Protein AF-A0A1M4EAG5-F1 (afdb_monomer_lite)

Organism: NCBI:txid93944

pLDDT: mean 87.87, std 13.17, range [30.2, 98.25]

Sequence (220 aa):
MGRLLARVTERGVLAQVRHVSPVPPRAARGLVGRVYGQLVRDFGMAAPPVLLHSPAPEVLAAGWMMLRESLLSGGVAARVVKEVVATEVSAANACPYCVDVHRATLLGLRGHDDPRYAPVAAWARSTGGGRAATEPPPALDAELVAVAVTFHYLNRMVAVFLGDSPLPPEVPRRARGPALRVFGRLMRPAARRTIPPGESLPLLPAADLPPDLAWGRRVV

Structure (mmCIF, N/CA/C/O backbone):
data_AF-A0A1M4EAG5-F1
#
_entry.id   AF-A0A1M4EAG5-F1
#
loop_
_atom_site.group_PDB
_atom_site.id
_atom_site.type_symbol
_atom_site.label_atom_id
_atom_site.label_alt_id
_atom_site.label_comp_id
_atom_site.label_asym_id
_atom_site.label_entity_id
_atom_site.label_seq_id
_atom_site.pdbx_PDB_ins_code
_atom_site.Cartn_x
_atom_site.Cartn_y
_atom_site.Cartn_z
_atom_site.occupancy
_atom_site.B_iso_or_equiv
_atom_site.auth_seq_id
_atom_site.auth_comp_id
_atom_site.auth_asym_id
_atom_site.auth_atom_id
_atom_site.pdbx_PDB_model_num
ATOM 1 N N . MET A 1 1 ? -10.125 25.783 5.446 1.00 30.25 1 MET A N 1
ATOM 2 C CA . MET A 1 1 ? -10.643 24.968 4.316 1.00 30.25 1 MET A CA 1
ATOM 3 C C . MET A 1 1 ? -10.341 23.461 4.403 1.00 30.25 1 MET A C 1
ATOM 5 O O . MET A 1 1 ? -11.174 22.690 3.949 1.00 30.25 1 MET A O 1
ATOM 9 N N . GLY A 1 2 ? -9.243 22.996 5.025 1.00 37.31 2 GLY A N 1
ATOM 10 C CA . GLY A 1 2 ? -8.869 21.563 5.021 1.00 37.31 2 GLY A CA 1
ATOM 11 C C . GLY A 1 2 ? -9.792 20.583 5.773 1.00 37.31 2 GLY A C 1
ATOM 12 O O . GLY A 1 2 ? -9.978 19.458 5.326 1.00 37.31 2 GLY A O 1
ATOM 13 N N . ARG A 1 3 ? -10.437 20.994 6.877 1.00 38.97 3 ARG A N 1
ATOM 14 C CA . ARG A 1 3 ? -11.292 20.090 7.683 1.00 38.97 3 ARG A CA 1
ATOM 15 C C . ARG A 1 3 ? -12.660 19.790 7.059 1.00 38.97 3 ARG A C 1
ATOM 17 O O . ARG A 1 3 ? -13.264 18.784 7.407 1.00 38.97 3 ARG A O 1
ATOM 24 N N . LEU A 1 4 ? -13.171 20.656 6.181 1.00 30.20 4 LEU A N 1
ATOM 25 C CA . LEU A 1 4 ? -14.472 20.453 5.530 1.00 30.20 4 LEU A CA 1
ATOM 26 C C . LEU A 1 4 ? -14.331 19.548 4.301 1.00 30.20 4 LEU A C 1
ATOM 28 O O . LEU A 1 4 ? -15.121 18.620 4.155 1.00 30.20 4 LEU A O 1
ATOM 32 N N . LEU A 1 5 ? -13.270 19.745 3.503 1.00 36.38 5 LEU A N 1
ATOM 33 C CA . LEU A 1 5 ? -12.902 18.817 2.429 1.00 36.38 5 LEU A CA 1
ATOM 34 C C . LEU A 1 5 ? -12.651 17.411 2.987 1.00 36.38 5 LEU A C 1
ATOM 36 O O . LEU A 1 5 ? -13.213 16.462 2.459 1.00 36.38 5 LEU A O 1
ATOM 40 N N . ALA A 1 6 ? -11.918 17.298 4.104 1.00 46.88 6 ALA A N 1
ATOM 41 C CA . ALA A 1 6 ? -11.696 16.023 4.788 1.00 46.88 6 ALA A CA 1
ATOM 42 C C . ALA A 1 6 ? -13.007 15.326 5.205 1.00 46.88 6 ALA A C 1
ATOM 44 O O . ALA A 1 6 ? -13.135 14.124 5.051 1.00 46.88 6 ALA A O 1
ATOM 45 N N . ARG A 1 7 ? -14.026 16.061 5.676 1.00 43.12 7 ARG A N 1
ATOM 46 C CA . ARG A 1 7 ? -15.319 15.469 6.090 1.00 43.12 7 ARG A CA 1
ATOM 47 C C . ARG A 1 7 ? -16.150 14.936 4.923 1.00 43.12 7 ARG A C 1
ATOM 49 O O . ARG A 1 7 ? -16.856 13.942 5.084 1.00 43.12 7 ARG A O 1
ATOM 56 N N . VAL A 1 8 ? -16.127 15.634 3.788 1.00 41.38 8 VAL A N 1
ATOM 57 C CA . VAL A 1 8 ? -16.862 15.226 2.580 1.00 41.38 8 VAL A CA 1
ATOM 58 C C . VAL A 1 8 ? -16.164 14.037 1.925 1.00 41.38 8 VAL A C 1
ATOM 60 O O . VAL A 1 8 ? -16.832 13.084 1.529 1.00 41.38 8 VAL A O 1
ATOM 63 N N . THR A 1 9 ? -14.828 14.034 1.902 1.00 52.97 9 THR A N 1
ATOM 64 C CA . THR A 1 9 ? -14.059 12.883 1.423 1.00 52.97 9 THR A CA 1
ATOM 65 C C . THR A 1 9 ? -14.182 11.684 2.363 1.00 52.97 9 THR A C 1
ATOM 67 O O . THR A 1 9 ? -14.331 10.579 1.869 1.00 52.97 9 THR A O 1
ATOM 70 N N . GLU A 1 10 ? -14.233 11.866 3.688 1.00 58.41 10 GLU A N 1
ATOM 71 C CA . GLU A 1 10 ? -14.390 10.770 4.663 1.00 58.41 10 GLU A CA 1
ATOM 72 C C . GLU A 1 10 ? -15.682 9.963 4.471 1.00 58.41 10 GLU A C 1
ATOM 74 O O . GLU A 1 10 ? -15.639 8.734 4.473 1.00 58.41 10 GLU A O 1
ATOM 79 N N . ARG A 1 11 ? -16.834 10.627 4.280 1.00 57.75 11 ARG A N 1
ATOM 80 C CA . ARG A 1 11 ? -18.106 9.920 4.036 1.00 57.75 11 ARG A CA 1
ATOM 81 C C . ARG A 1 11 ? -18.094 9.170 2.704 1.00 57.75 11 ARG A C 1
ATOM 83 O O . ARG A 1 11 ? -18.544 8.033 2.666 1.00 57.75 11 ARG A O 1
ATOM 90 N N . GLY A 1 12 ? -17.551 9.775 1.646 1.00 64.38 12 GLY A N 1
ATOM 91 C CA . GLY A 1 12 ? -17.441 9.130 0.332 1.00 64.38 12 GLY A CA 1
ATOM 92 C C . GLY A 1 12 ? -16.441 7.968 0.303 1.00 64.38 12 GLY A C 1
ATOM 93 O O . GLY A 1 12 ? -16.704 6.956 -0.335 1.00 64.38 12 GLY A O 1
ATOM 94 N N . VAL A 1 13 ? -15.327 8.082 1.034 1.00 66.06 13 VAL A N 1
ATOM 95 C CA . VAL A 1 13 ? -14.283 7.047 1.178 1.00 66.06 13 VAL A CA 1
ATOM 96 C C . VAL A 1 13 ? -14.835 5.811 1.880 1.00 66.06 13 VAL A C 1
ATOM 98 O O . VAL A 1 13 ? -14.581 4.695 1.437 1.00 66.06 13 VAL A O 1
ATOM 101 N N . LEU A 1 14 ? -15.607 5.993 2.954 1.00 71.75 14 LEU A N 1
ATOM 102 C CA . LEU A 1 14 ? -16.208 4.871 3.676 1.00 71.75 14 LEU A CA 1
ATOM 103 C C . LEU A 1 14 ? -17.421 4.276 2.954 1.00 71.75 14 LEU A C 1
ATOM 105 O O . LEU A 1 14 ? -17.647 3.076 3.061 1.00 71.75 14 LEU A O 1
ATOM 109 N N . ALA A 1 15 ? -18.169 5.078 2.191 1.00 71.88 15 ALA A N 1
ATOM 110 C CA . ALA A 1 15 ? -19.340 4.610 1.444 1.00 71.88 15 ALA A CA 1
ATOM 111 C C . ALA A 1 15 ? -19.007 3.580 0.348 1.00 71.88 15 ALA A C 1
ATOM 113 O O . ALA A 1 15 ? -19.894 2.866 -0.106 1.00 71.88 15 ALA A O 1
ATOM 114 N N . GLN A 1 16 ? -17.742 3.487 -0.073 1.00 79.56 16 GLN A N 1
ATOM 115 C CA . GLN A 1 16 ? -17.287 2.485 -1.043 1.00 79.56 16 GLN A CA 1
ATOM 116 C C . GLN A 1 16 ? -17.035 1.105 -0.417 1.00 79.56 16 GLN A C 1
ATOM 118 O O . GLN A 1 16 ? -16.811 0.143 -1.153 1.00 79.56 16 GLN A O 1
ATOM 123 N N . VAL A 1 17 ? -17.040 1.003 0.917 1.00 90.12 17 VAL A N 1
ATOM 124 C CA . VAL A 1 17 ? -16.764 -0.244 1.634 1.00 90.12 17 VAL A CA 1
ATOM 125 C C . VAL A 1 17 ? -18.025 -1.104 1.705 1.00 90.12 17 VAL A C 1
ATOM 127 O O . VAL A 1 17 ? -19.090 -0.650 2.115 1.00 90.12 17 VAL A O 1
ATOM 130 N N . ARG A 1 18 ? -17.892 -2.365 1.301 1.00 91.75 18 ARG A N 1
ATOM 131 C CA . ARG A 1 18 ? -18.930 -3.400 1.300 1.00 91.75 18 ARG A CA 1
ATOM 132 C C . ARG A 1 18 ? -18.684 -4.379 2.446 1.00 91.75 18 ARG A C 1
ATOM 134 O O . ARG A 1 18 ? -17.545 -4.555 2.861 1.00 91.75 18 ARG A O 1
ATOM 141 N N . HIS A 1 19 ? -19.733 -5.057 2.912 1.00 95.06 19 HIS A N 1
ATOM 142 C CA . HIS A 1 19 ? -19.715 -6.177 3.880 1.00 95.06 19 HIS A CA 1
ATOM 143 C C . HIS A 1 19 ? -19.228 -5.880 5.309 1.00 95.06 19 HIS A C 1
ATOM 145 O O . HIS A 1 19 ? -19.647 -6.564 6.237 1.00 95.06 19 HIS A O 1
ATOM 151 N N . VAL A 1 20 ? -18.392 -4.865 5.510 1.00 95.19 20 VAL A N 1
ATOM 152 C CA . VAL A 1 20 ? -17.930 -4.406 6.825 1.00 95.19 20 VAL A CA 1
ATOM 153 C C . VAL A 1 20 ? -18.268 -2.933 7.016 1.00 95.19 20 VAL A C 1
ATOM 155 O O . VAL A 1 20 ? -18.451 -2.196 6.052 1.00 95.19 20 VAL A O 1
ATOM 158 N N . SER A 1 21 ? -18.359 -2.502 8.274 1.00 94.31 21 SER A N 1
ATOM 159 C CA . SER A 1 21 ? -18.643 -1.110 8.643 1.00 94.31 21 SER A CA 1
ATOM 160 C C . SER A 1 21 ? -17.418 -0.488 9.310 1.00 94.31 21 SER A C 1
ATOM 162 O O . SER A 1 21 ? -17.233 -0.674 10.512 1.00 94.31 21 SER A O 1
ATOM 164 N N . PRO A 1 22 ? -16.562 0.232 8.565 1.00 95.06 22 PRO A N 1
ATOM 165 C CA . PRO A 1 22 ? -15.369 0.844 9.131 1.00 95.06 22 PRO A CA 1
ATOM 166 C C . PRO A 1 22 ? -15.696 1.826 10.252 1.00 95.06 22 PRO A C 1
ATOM 168 O O . PRO A 1 22 ? -16.662 2.587 10.169 1.00 95.06 22 PRO A O 1
ATOM 171 N N . VAL A 1 23 ? -14.830 1.879 11.262 1.00 94.62 23 VAL A N 1
ATOM 172 C CA . VAL A 1 23 ? -14.912 2.860 12.342 1.00 94.62 23 VAL A CA 1
ATOM 173 C C . VAL A 1 23 ? -14.778 4.265 11.742 1.00 94.62 23 VAL A C 1
ATOM 175 O O . VAL A 1 23 ? -13.745 4.577 11.130 1.00 94.62 23 VAL A O 1
ATOM 178 N N . PRO A 1 24 ? -15.778 5.148 11.927 1.00 90.81 24 PRO A N 1
ATOM 179 C CA . PRO A 1 24 ? -15.702 6.517 11.438 1.00 90.81 24 PRO A CA 1
ATOM 180 C C . PRO A 1 24 ? -14.536 7.273 12.092 1.00 90.81 24 PRO A C 1
ATOM 182 O O . PRO A 1 24 ? -14.349 7.152 13.304 1.00 90.81 24 PRO A O 1
ATOM 185 N N . PRO A 1 25 ? -13.802 8.142 11.371 1.00 88.38 25 PRO A N 1
ATOM 186 C CA . PRO A 1 25 ? -12.652 8.868 11.925 1.00 88.38 25 PRO A CA 1
ATOM 187 C C . PRO A 1 25 ? -12.944 9.642 13.216 1.00 88.38 25 PRO A C 1
ATOM 189 O O . PRO A 1 25 ? -12.110 9.706 14.112 1.00 88.38 25 PRO A O 1
ATOM 192 N N . ARG A 1 26 ? -14.162 10.176 13.372 1.00 87.44 26 ARG A N 1
ATOM 193 C CA . ARG A 1 26 ? -14.581 10.876 14.602 1.00 87.44 26 ARG A CA 1
ATOM 194 C C . ARG A 1 26 ? -14.710 9.958 15.818 1.00 87.44 26 ARG A C 1
ATOM 196 O O . ARG A 1 26 ? -14.525 10.426 16.942 1.00 87.44 26 ARG A O 1
ATOM 203 N N . ALA A 1 27 ? -15.023 8.688 15.588 1.00 92.75 27 ALA A N 1
ATOM 204 C CA . ALA A 1 27 ? -15.141 7.648 16.603 1.00 92.75 27 ALA A CA 1
ATOM 205 C C . ALA A 1 27 ? -13.834 6.860 16.789 1.00 92.75 27 ALA A C 1
ATOM 207 O O . ALA A 1 27 ? -13.711 6.113 17.753 1.00 92.75 27 ALA A O 1
ATOM 208 N N . ALA A 1 28 ? -12.840 7.046 15.912 1.00 94.38 28 ALA A N 1
ATOM 209 C CA . ALA A 1 28 ? -11.552 6.376 16.017 1.00 94.38 28 ALA A CA 1
ATOM 210 C C . ALA A 1 28 ? -10.837 6.780 17.319 1.00 94.38 28 ALA A C 1
ATOM 212 O O . ALA A 1 28 ? -10.532 7.953 17.562 1.00 94.38 28 ALA A O 1
ATOM 213 N N . ARG A 1 29 ? -10.593 5.793 18.179 1.00 95.44 29 ARG A N 1
ATOM 214 C CA . ARG A 1 29 ? -9.874 5.908 19.456 1.00 95.44 29 ARG A CA 1
ATOM 215 C C . ARG A 1 29 ? -8.886 4.747 19.570 1.00 95.44 29 ARG A C 1
ATOM 217 O O . ARG A 1 29 ? -8.889 3.849 18.728 1.00 95.44 29 ARG A O 1
ATOM 224 N N . GLY A 1 30 ? -8.019 4.783 20.582 1.00 96.94 30 GLY A N 1
ATOM 225 C CA . GLY A 1 30 ? -7.048 3.714 20.829 1.00 96.94 30 GLY A CA 1
ATOM 226 C C . GLY A 1 30 ? -6.183 3.408 19.601 1.00 96.94 30 GLY A C 1
ATOM 227 O O . GLY A 1 30 ? -5.718 4.325 18.920 1.00 96.94 30 GLY A O 1
ATOM 228 N N . LEU A 1 31 ? -5.990 2.119 19.308 1.00 97.69 31 LEU A N 1
ATOM 229 C CA . LEU A 1 31 ? -5.170 1.651 18.188 1.00 97.69 31 LEU A CA 1
ATOM 230 C C . LEU A 1 31 ? -5.673 2.164 16.828 1.00 97.69 31 LEU A C 1
ATOM 232 O O . LEU A 1 31 ? -4.874 2.669 16.042 1.00 97.69 31 LEU A O 1
ATOM 236 N N . VAL A 1 32 ? -6.990 2.151 16.590 1.00 97.75 32 VAL A N 1
ATOM 237 C CA . VAL A 1 32 ? -7.594 2.662 15.345 1.00 97.75 32 VAL A CA 1
ATOM 238 C C . VAL A 1 32 ? -7.250 4.136 15.132 1.00 97.75 32 VAL A C 1
ATOM 240 O O . VAL A 1 32 ? -6.812 4.528 14.052 1.00 97.75 32 VAL A O 1
ATOM 243 N N . GLY A 1 33 ? -7.384 4.956 16.180 1.00 96.69 33 GLY A N 1
ATOM 244 C CA . GLY A 1 33 ? -7.029 6.376 16.129 1.00 96.69 33 GLY A CA 1
ATOM 245 C C . GLY A 1 33 ? -5.544 6.610 15.829 1.00 96.69 33 GLY A C 1
ATOM 246 O O . GLY A 1 33 ? -5.213 7.490 15.032 1.00 96.69 33 GLY A O 1
ATOM 247 N N . ARG A 1 34 ? -4.647 5.800 16.413 1.00 97.38 34 ARG A N 1
ATOM 248 C CA . ARG A 1 34 ? -3.202 5.877 16.137 1.00 97.38 34 ARG A CA 1
ATOM 249 C C . ARG A 1 34 ? -2.883 5.538 14.682 1.00 97.38 34 ARG A C 1
ATOM 251 O O . ARG A 1 34 ? -2.175 6.311 14.035 1.00 97.38 34 ARG A O 1
ATOM 258 N N . VAL A 1 35 ? -3.445 4.442 14.163 1.00 97.69 35 VAL A N 1
ATOM 259 C CA . VAL A 1 35 ? -3.257 4.024 12.765 1.00 97.69 35 VAL A CA 1
ATOM 260 C C . VAL A 1 35 ? -3.789 5.087 11.808 1.00 97.69 35 VAL A C 1
ATOM 262 O O . VAL A 1 35 ? -3.065 5.512 10.915 1.00 97.69 35 VAL A O 1
ATOM 265 N N . TYR A 1 36 ? -5.011 5.587 12.016 1.00 95.88 36 TYR A N 1
ATOM 266 C CA . TYR A 1 36 ? -5.592 6.628 11.158 1.00 95.88 36 TYR A CA 1
ATOM 267 C C . TYR A 1 36 ? -4.748 7.905 11.162 1.00 95.88 36 TYR A C 1
ATOM 269 O O . TYR A 1 36 ? -4.532 8.513 10.113 1.00 95.88 36 TYR A O 1
ATOM 277 N N . GLY A 1 37 ? -4.234 8.295 12.331 1.00 94.12 37 GLY A N 1
ATOM 278 C CA . GLY A 1 37 ? -3.325 9.426 12.452 1.00 94.12 37 GLY A CA 1
ATOM 279 C C . GLY A 1 37 ? -2.046 9.236 11.635 1.00 94.12 37 GLY A C 1
ATOM 280 O O . GLY A 1 37 ? -1.648 10.161 10.930 1.00 94.12 37 GLY A O 1
ATOM 281 N N . GLN A 1 38 ? -1.406 8.064 11.710 1.00 95.31 38 GLN A N 1
ATOM 282 C CA . GLN A 1 38 ? -0.189 7.777 10.941 1.00 95.31 38 GLN A CA 1
ATOM 283 C C . GLN A 1 38 ? -0.474 7.683 9.438 1.00 95.31 38 GLN A C 1
ATOM 285 O O . GLN A 1 38 ? 0.228 8.308 8.651 1.00 95.31 38 GLN A O 1
ATOM 290 N N . LEU A 1 39 ? -1.564 7.021 9.049 1.00 92.94 39 LEU A N 1
ATOM 291 C CA . LEU A 1 39 ? -2.014 6.921 7.663 1.00 92.94 39 LEU A CA 1
ATOM 292 C C . LEU A 1 39 ? -2.194 8.296 7.013 1.00 92.94 39 LEU A C 1
ATOM 294 O O . LEU A 1 39 ? -1.637 8.550 5.952 1.00 92.94 39 LEU A O 1
ATOM 298 N N . VAL A 1 40 ? -2.929 9.214 7.646 1.00 89.62 40 VAL A N 1
ATOM 299 C CA . VAL A 1 40 ? -3.154 10.549 7.064 1.00 89.62 40 VAL A CA 1
ATOM 300 C C . VAL A 1 40 ? -1.852 11.349 6.966 1.00 89.62 40 VAL A C 1
ATOM 302 O O . VAL A 1 40 ? -1.662 12.072 5.990 1.00 89.62 40 VAL A O 1
ATOM 305 N N . ARG A 1 41 ? -0.944 11.220 7.944 1.00 90.19 41 ARG A N 1
ATOM 306 C CA . ARG A 1 41 ? 0.355 11.916 7.922 1.00 90.19 41 ARG A CA 1
ATOM 307 C C . ARG A 1 41 ? 1.286 11.401 6.825 1.00 90.19 41 ARG A C 1
ATOM 309 O O . ARG A 1 41 ? 1.924 12.217 6.159 1.00 90.19 41 ARG A O 1
ATOM 316 N N . ASP A 1 42 ? 1.350 10.085 6.655 1.00 91.56 42 ASP A N 1
ATOM 317 C CA . ASP A 1 42 ? 2.365 9.427 5.829 1.00 91.56 42 ASP A CA 1
ATOM 318 C C . ASP A 1 42 ? 1.857 9.168 4.406 1.00 91.56 42 ASP A C 1
ATOM 320 O O . ASP A 1 42 ? 2.562 9.416 3.433 1.00 91.56 42 ASP A O 1
ATOM 324 N N . PHE A 1 43 ? 0.604 8.730 4.268 1.00 82.88 43 PHE A N 1
ATOM 325 C CA . PHE A 1 43 ? -0.036 8.467 2.976 1.00 82.88 43 PHE A CA 1
ATOM 326 C C . PHE A 1 43 ? -0.711 9.716 2.384 1.00 82.88 43 PHE A C 1
ATOM 328 O O . PHE A 1 43 ? -0.960 9.782 1.184 1.00 82.88 43 PHE A O 1
ATOM 335 N N . GLY A 1 44 ? -1.002 10.730 3.209 1.00 80.50 44 GLY A N 1
ATOM 336 C CA . GLY A 1 44 ? -1.564 12.018 2.781 1.00 80.50 44 GLY A CA 1
ATOM 337 C C . GLY A 1 44 ? -3.089 12.051 2.644 1.00 80.50 44 GLY A C 1
ATOM 338 O O . GLY A 1 44 ? -3.664 13.122 2.441 1.00 80.50 44 GLY A O 1
ATOM 339 N N . MET A 1 45 ? -3.765 10.908 2.779 1.00 81.50 45 MET A N 1
ATOM 340 C CA . MET A 1 45 ? -5.225 10.811 2.757 1.00 81.50 45 MET A CA 1
ATOM 341 C C . MET A 1 45 ? -5.730 9.579 3.509 1.00 81.50 45 MET A C 1
ATOM 343 O O . MET A 1 45 ? -4.998 8.615 3.723 1.00 81.50 45 MET A O 1
ATOM 347 N N . ALA A 1 46 ? -7.015 9.594 3.864 1.00 82.06 46 ALA A N 1
ATOM 348 C CA . ALA A 1 46 ? -7.716 8.380 4.255 1.00 82.06 46 ALA A CA 1
ATOM 349 C C . ALA A 1 46 ? -7.747 7.407 3.064 1.00 82.06 46 ALA A C 1
ATOM 351 O O . ALA A 1 46 ? -8.228 7.761 1.989 1.00 82.06 46 ALA A O 1
ATOM 352 N N . ALA A 1 47 ? -7.233 6.195 3.258 1.00 86.69 47 ALA A N 1
ATOM 353 C CA . ALA A 1 47 ? -7.157 5.166 2.228 1.00 86.69 47 ALA A CA 1
ATOM 354 C C . ALA A 1 47 ? -8.180 4.052 2.518 1.00 86.69 47 ALA A C 1
ATOM 356 O O . ALA A 1 47 ? -7.954 3.274 3.451 1.00 86.69 47 ALA A O 1
ATOM 357 N N . PRO A 1 48 ? -9.275 3.927 1.738 1.00 90.62 48 PRO A N 1
ATOM 358 C CA . PRO A 1 48 ? -10.255 2.853 1.921 1.00 90.62 48 PRO A CA 1
ATOM 359 C C . PRO A 1 48 ? -9.637 1.442 2.028 1.00 90.62 48 PRO A C 1
ATOM 361 O O . PRO A 1 48 ? -10.050 0.713 2.931 1.00 90.62 48 PRO A O 1
ATOM 364 N N . PRO A 1 49 ? -8.597 1.076 1.234 1.00 93.31 49 PRO A N 1
ATOM 365 C CA . PRO A 1 49 ? -7.924 -0.223 1.354 1.00 93.31 49 PRO A CA 1
ATOM 366 C C . PRO A 1 49 ? -7.350 -0.529 2.743 1.00 93.31 49 PRO A C 1
ATOM 368 O O . PRO A 1 49 ? -7.176 -1.690 3.085 1.00 93.31 49 PRO A O 1
ATOM 371 N N . VAL A 1 50 ? -7.056 0.495 3.550 1.00 95.38 50 VAL A N 1
ATOM 372 C CA . VAL A 1 50 ? -6.575 0.342 4.931 1.00 95.38 50 VAL A CA 1
ATOM 373 C C . VAL A 1 50 ? -7.741 0.461 5.911 1.00 95.38 50 VAL A C 1
ATOM 375 O O . VAL A 1 50 ? -7.919 -0.413 6.756 1.00 95.38 50 VAL A O 1
ATOM 378 N N . LEU A 1 51 ? -8.574 1.499 5.768 1.00 94.69 51 LEU A N 1
ATOM 379 C CA . LEU A 1 51 ? -9.683 1.808 6.683 1.00 94.69 51 LEU A CA 1
ATOM 380 C C . LEU A 1 51 ? -10.694 0.664 6.826 1.00 94.69 51 LEU A C 1
ATOM 382 O O . LEU A 1 51 ? -11.266 0.506 7.907 1.00 94.69 51 LEU A O 1
ATOM 386 N N . LEU A 1 52 ? -10.886 -0.146 5.777 1.00 95.88 52 LEU A N 1
ATOM 387 C CA . LEU A 1 52 ? -11.801 -1.294 5.790 1.00 95.88 52 LEU A CA 1
ATOM 388 C C . LEU A 1 52 ? -11.529 -2.284 6.936 1.00 95.88 52 LEU A C 1
ATOM 390 O O . LEU A 1 52 ? -12.447 -2.957 7.390 1.00 95.88 52 LEU A O 1
ATOM 394 N N . HIS A 1 53 ? -10.295 -2.332 7.448 1.00 97.69 53 HIS A N 1
ATOM 395 C CA . HIS A 1 53 ? -9.887 -3.246 8.518 1.00 97.69 53 HIS A CA 1
ATOM 396 C C . HIS A 1 53 ? -10.249 -2.754 9.922 1.00 97.69 53 HIS A C 1
ATOM 398 O O . HIS A 1 53 ? -10.111 -3.498 10.884 1.00 97.69 53 HIS A O 1
ATOM 404 N N . SER A 1 54 ? -10.685 -1.502 10.077 1.00 97.44 54 SER A N 1
ATOM 405 C CA . SER A 1 54 ? -10.889 -0.880 11.393 1.00 97.44 54 SER A CA 1
ATOM 406 C C . SER A 1 54 ? -11.858 -1.571 12.366 1.00 97.44 54 SER A C 1
ATOM 408 O O . SER A 1 54 ? -11.682 -1.342 13.564 1.00 97.44 54 SER A O 1
ATOM 410 N N . PRO A 1 55 ? -12.817 -2.424 11.946 1.00 97.00 55 PRO A N 1
ATOM 411 C CA . PRO A 1 55 ? -13.567 -3.268 12.880 1.00 97.00 55 PRO A CA 1
ATOM 412 C C . PRO A 1 55 ? -12.706 -4.306 13.622 1.00 97.00 55 PRO A C 1
ATOM 414 O O . PRO A 1 55 ? -13.127 -4.794 14.663 1.00 97.00 55 PRO A O 1
ATOM 417 N N . ALA A 1 56 ? -11.512 -4.621 13.109 1.00 97.75 56 ALA A N 1
ATOM 418 C CA . ALA A 1 56 ? -10.515 -5.499 13.717 1.00 97.75 56 ALA A CA 1
ATOM 419 C C . ALA A 1 56 ? -9.192 -4.719 13.907 1.00 97.75 56 ALA A C 1
ATOM 421 O O . ALA A 1 56 ? -8.341 -4.715 13.010 1.00 97.75 56 ALA A O 1
ATOM 422 N N . PRO A 1 57 ? -9.015 -4.000 15.033 1.00 97.44 57 PRO A N 1
ATOM 423 C CA . PRO A 1 57 ? -7.917 -3.047 15.224 1.00 97.44 57 PRO A CA 1
ATOM 424 C C . PRO A 1 57 ? -6.508 -3.618 15.011 1.00 97.44 57 PRO A C 1
ATOM 426 O O . PRO A 1 57 ? -5.637 -2.922 14.489 1.00 97.44 57 PRO A O 1
ATOM 429 N N . GLU A 1 58 ? -6.280 -4.874 15.378 1.00 96.88 58 GLU A N 1
ATOM 430 C CA . GLU A 1 58 ? -5.008 -5.581 15.225 1.00 96.88 58 GLU A CA 1
ATOM 431 C C . GLU A 1 58 ? -4.707 -5.855 13.746 1.00 96.88 58 GLU A C 1
ATOM 433 O O . GLU A 1 58 ? -3.588 -5.638 13.283 1.00 96.88 58 GLU A O 1
ATOM 438 N N . VAL A 1 59 ? -5.727 -6.241 12.972 1.00 97.56 59 VAL A N 1
ATOM 439 C CA . VAL A 1 59 ? -5.617 -6.442 11.518 1.00 97.56 59 VAL A CA 1
ATOM 440 C C . VAL A 1 59 ? -5.411 -5.105 10.808 1.00 97.56 59 VAL A C 1
ATOM 442 O O . VAL A 1 59 ? -4.607 -5.014 9.882 1.00 97.56 59 VAL A O 1
ATOM 445 N N . LEU A 1 60 ? -6.079 -4.040 11.266 1.00 98.25 60 LEU A N 1
ATOM 446 C CA . LEU A 1 60 ? -5.837 -2.679 10.786 1.00 98.25 60 LEU A CA 1
ATOM 447 C C . LEU A 1 60 ? -4.380 -2.262 11.009 1.00 98.25 60 LEU A C 1
ATOM 449 O O . LEU A 1 60 ? -3.752 -1.732 10.092 1.00 98.25 60 LEU A O 1
ATOM 453 N N . ALA A 1 61 ? -3.849 -2.493 12.210 1.00 98.06 61 ALA A N 1
ATOM 454 C CA . ALA A 1 61 ? -2.464 -2.184 12.533 1.00 98.06 61 ALA A CA 1
ATOM 455 C C . ALA A 1 61 ? -1.496 -2.981 11.653 1.00 98.06 61 ALA A C 1
ATOM 457 O O . ALA A 1 61 ? -0.632 -2.375 11.028 1.00 98.06 61 ALA A O 1
ATOM 458 N N . ALA A 1 62 ? -1.688 -4.296 11.524 1.00 97.12 62 ALA A N 1
ATOM 459 C CA . ALA A 1 62 ? -0.852 -5.154 10.687 1.00 97.12 62 ALA A CA 1
ATOM 460 C C . ALA A 1 62 ? -0.905 -4.755 9.201 1.00 97.12 62 ALA A C 1
ATOM 462 O O . ALA A 1 62 ? 0.135 -4.579 8.568 1.00 97.12 62 ALA A O 1
ATOM 463 N N . GLY A 1 63 ? -2.104 -4.540 8.652 1.00 97.56 63 GLY A N 1
ATOM 464 C CA . GLY A 1 63 ? -2.302 -4.118 7.265 1.00 97.56 63 GLY A CA 1
ATOM 465 C C . GLY A 1 63 ? -1.651 -2.770 6.961 1.00 97.56 63 GLY A C 1
ATOM 466 O O . GLY A 1 63 ? -1.006 -2.604 5.923 1.00 97.56 63 GLY A O 1
ATOM 467 N N . TRP A 1 64 ? -1.768 -1.815 7.887 1.00 97.81 64 TRP A N 1
ATOM 468 C CA . TRP A 1 64 ? -1.084 -0.532 7.771 1.00 97.81 64 TRP A CA 1
ATOM 469 C C . TRP A 1 64 ? 0.436 -0.667 7.888 1.00 97.81 64 TRP A C 1
ATOM 471 O O . TRP A 1 64 ? 1.147 -0.069 7.087 1.00 97.81 64 TRP A O 1
ATOM 481 N N . MET A 1 65 ? 0.936 -1.466 8.831 1.00 97.25 65 MET A N 1
ATOM 482 C CA . MET A 1 65 ? 2.368 -1.695 9.034 1.00 97.25 65 MET A CA 1
ATOM 483 C C . MET A 1 65 ? 3.012 -2.305 7.781 1.00 97.25 65 MET A C 1
ATOM 485 O O . MET A 1 65 ? 4.025 -1.797 7.306 1.00 97.25 65 MET A O 1
ATOM 489 N N . MET A 1 66 ? 2.373 -3.318 7.179 1.00 97.12 66 MET A N 1
ATOM 490 C CA . MET A 1 66 ? 2.814 -3.911 5.910 1.00 97.12 66 MET A CA 1
ATOM 491 C C . MET A 1 66 ? 2.895 -2.865 4.795 1.00 97.12 66 MET A C 1
ATOM 493 O O . MET A 1 66 ? 3.930 -2.744 4.142 1.00 97.12 66 MET A O 1
ATOM 497 N N . LEU A 1 67 ? 1.839 -2.068 4.593 1.00 97.38 67 LEU A N 1
ATOM 498 C CA . LEU A 1 67 ? 1.822 -1.025 3.563 1.00 97.38 67 LEU A CA 1
ATOM 499 C C . LEU A 1 67 ? 2.877 0.054 3.814 1.00 97.38 67 LEU A C 1
ATOM 501 O O . LEU A 1 67 ? 3.616 0.419 2.899 1.00 97.38 67 LEU A O 1
ATOM 505 N N . ARG A 1 68 ? 2.937 0.579 5.040 1.00 96.50 68 ARG A N 1
ATOM 506 C CA . ARG A 1 68 ? 3.839 1.669 5.401 1.00 96.50 68 ARG A CA 1
ATOM 507 C C . ARG A 1 68 ? 5.286 1.244 5.219 1.00 96.50 68 ARG A C 1
ATOM 509 O O . ARG A 1 68 ? 6.014 1.933 4.516 1.00 96.50 68 ARG A O 1
ATOM 516 N N . GLU A 1 69 ? 5.690 0.124 5.810 1.00 96.31 69 GLU A N 1
ATOM 517 C CA . GLU A 1 69 ? 7.100 -0.268 5.818 1.00 96.31 69 GLU A CA 1
ATOM 518 C C . GLU A 1 69 ? 7.578 -0.818 4.471 1.00 96.31 69 GLU A C 1
ATOM 520 O O . GLU A 1 69 ? 8.711 -0.547 4.084 1.00 96.31 69 GLU A O 1
ATOM 525 N N . SER A 1 70 ? 6.730 -1.527 3.714 1.00 96.81 70 SER A N 1
ATOM 526 C CA . SER A 1 70 ? 7.145 -2.048 2.403 1.00 96.81 70 SER A CA 1
ATOM 527 C C . SER A 1 70 ? 7.188 -0.962 1.325 1.00 96.81 70 SER A C 1
ATOM 529 O O . SER A 1 70 ? 8.181 -0.843 0.605 1.00 96.81 70 SER A O 1
ATOM 531 N N . LEU A 1 71 ? 6.130 -0.148 1.216 1.00 96.31 71 LEU A N 1
ATOM 532 C CA . LEU A 1 71 ? 5.947 0.795 0.113 1.00 96.31 71 LEU A CA 1
ATOM 533 C C . LEU A 1 71 ? 6.375 2.220 0.466 1.00 96.31 71 LEU A C 1
ATOM 535 O O . LEU A 1 71 ? 6.932 2.912 -0.387 1.00 96.31 71 LEU A O 1
ATOM 539 N N . LEU A 1 72 ? 6.059 2.693 1.677 1.00 95.25 72 LEU A N 1
ATOM 540 C CA . LEU A 1 72 ? 6.162 4.117 2.005 1.00 95.25 72 LEU A CA 1
ATOM 541 C C . LEU A 1 72 ? 7.500 4.507 2.622 1.00 95.25 72 LEU A C 1
ATOM 543 O O . LEU A 1 72 ? 8.047 5.550 2.260 1.00 95.25 72 LEU A O 1
ATOM 547 N N . SER A 1 73 ? 7.999 3.687 3.542 1.00 94.94 73 SER A N 1
ATOM 548 C CA . SER A 1 73 ? 9.259 3.912 4.234 1.00 94.94 73 SER A CA 1
ATOM 549 C C . SER A 1 73 ? 10.433 3.940 3.251 1.00 94.94 73 SER A C 1
ATOM 551 O O . SER A 1 73 ? 10.479 3.207 2.254 1.00 94.94 73 SER A O 1
ATOM 553 N N . GLY A 1 74 ? 11.390 4.819 3.544 1.00 91.12 74 GLY A N 1
ATOM 554 C CA . GLY A 1 74 ? 12.678 4.861 2.866 1.00 91.12 74 GLY A CA 1
ATOM 555 C C . GLY A 1 74 ? 13.455 3.564 3.083 1.00 91.12 74 GLY A C 1
ATOM 556 O O . GLY A 1 74 ? 13.271 2.883 4.090 1.00 91.12 74 GLY A O 1
ATOM 557 N N . GLY A 1 75 ? 14.317 3.236 2.128 1.00 89.62 75 GLY A N 1
ATOM 558 C CA . GLY A 1 75 ? 15.079 1.995 2.102 1.00 89.62 75 GLY A CA 1
ATOM 559 C C . GLY A 1 75 ? 16.041 1.974 0.919 1.00 89.62 75 GLY A C 1
ATOM 560 O O . GLY A 1 75 ? 16.301 3.022 0.319 1.00 89.62 75 GLY A O 1
ATOM 561 N N . VAL A 1 76 ? 16.552 0.792 0.585 1.00 90.81 76 VAL A N 1
ATOM 562 C CA . VAL A 1 76 ? 17.444 0.582 -0.565 1.00 90.81 76 VAL A CA 1
ATOM 563 C C . VAL A 1 76 ? 16.691 0.832 -1.871 1.00 90.81 76 VAL A C 1
ATOM 565 O O . VAL A 1 76 ? 17.178 1.539 -2.756 1.00 90.81 76 VAL A O 1
ATOM 568 N N . ALA A 1 77 ? 15.464 0.316 -1.972 1.00 92.94 77 ALA A N 1
ATOM 569 C CA . ALA A 1 77 ? 14.660 0.460 -3.172 1.00 92.94 77 ALA A CA 1
ATOM 570 C C . ALA A 1 77 ? 13.970 1.832 -3.208 1.00 92.94 77 ALA A C 1
ATOM 572 O O . ALA A 1 77 ? 13.233 2.230 -2.300 1.00 92.94 77 ALA A O 1
ATOM 573 N N . ALA A 1 78 ? 14.153 2.562 -4.309 1.00 93.44 78 ALA A N 1
ATOM 574 C CA . ALA A 1 78 ? 13.487 3.843 -4.506 1.00 93.44 78 ALA A CA 1
ATOM 575 C C . ALA A 1 78 ? 11.957 3.682 -4.577 1.00 93.44 78 ALA A C 1
ATOM 577 O O . ALA A 1 78 ? 11.430 2.714 -5.127 1.00 93.44 78 ALA A O 1
ATOM 578 N N . ARG A 1 79 ? 11.215 4.696 -4.112 1.00 94.50 79 ARG A N 1
ATOM 579 C CA . ARG A 1 79 ? 9.742 4.677 -4.121 1.00 94.50 79 ARG A CA 1
ATOM 580 C C . ARG A 1 79 ? 9.143 4.367 -5.499 1.00 94.50 79 ARG A C 1
ATOM 582 O O . ARG A 1 79 ? 8.140 3.672 -5.586 1.00 94.50 79 ARG A O 1
ATOM 589 N N . VAL A 1 80 ? 9.764 4.854 -6.572 1.00 95.31 80 VAL A N 1
ATOM 590 C CA . VAL A 1 80 ? 9.286 4.628 -7.943 1.00 95.31 80 VAL A CA 1
ATOM 591 C C . VAL A 1 80 ? 9.280 3.146 -8.331 1.00 95.31 80 VAL A C 1
ATOM 593 O O . VAL A 1 80 ? 8.274 2.682 -8.854 1.00 95.31 80 VAL A O 1
ATOM 596 N N . VAL A 1 81 ? 10.322 2.373 -8.004 1.00 96.00 81 VAL A N 1
ATOM 597 C CA . VAL A 1 81 ? 10.363 0.937 -8.334 1.00 96.00 81 VAL A CA 1
ATOM 598 C C . VAL A 1 81 ? 9.416 0.126 -7.444 1.00 96.00 81 VAL A C 1
ATOM 600 O O . VAL A 1 81 ? 8.777 -0.810 -7.919 1.00 96.00 81 VAL A O 1
ATOM 603 N N . LYS A 1 82 ? 9.218 0.543 -6.185 1.00 97.19 82 LYS A N 1
ATOM 604 C CA . LYS A 1 82 ? 8.196 -0.043 -5.303 1.00 97.19 82 LYS A CA 1
ATOM 605 C C . LYS A 1 82 ? 6.786 0.135 -5.887 1.00 97.19 82 LYS A C 1
ATOM 607 O O . LYS A 1 82 ? 6.002 -0.807 -5.928 1.00 97.19 82 LYS A O 1
ATOM 612 N N . GLU A 1 83 ? 6.472 1.320 -6.408 1.00 97.31 83 GLU A N 1
ATOM 613 C CA . GLU A 1 83 ? 5.186 1.594 -7.069 1.00 97.31 83 GLU A CA 1
ATOM 614 C C . GLU A 1 83 ? 5.014 0.830 -8.399 1.00 97.31 83 GLU A C 1
ATOM 616 O O . GLU A 1 83 ? 3.892 0.447 -8.743 1.00 97.31 83 GLU A O 1
ATOM 621 N N . VAL A 1 84 ? 6.106 0.552 -9.129 1.00 97.38 84 VAL A N 1
ATOM 622 C CA . VAL A 1 84 ? 6.081 -0.343 -10.304 1.00 97.38 84 VAL A CA 1
ATOM 623 C C . VAL A 1 84 ? 5.649 -1.744 -9.878 1.00 97.38 84 VAL A C 1
ATOM 625 O O . VAL A 1 84 ? 4.679 -2.265 -10.424 1.00 97.38 84 VAL A O 1
ATOM 628 N N . VAL A 1 85 ? 6.287 -2.325 -8.857 1.00 97.56 85 VAL A N 1
ATOM 629 C CA . VAL A 1 85 ? 5.910 -3.653 -8.340 1.00 97.56 85 VAL A CA 1
ATOM 630 C C . VAL A 1 85 ? 4.452 -3.674 -7.877 1.00 97.56 85 VAL A C 1
ATOM 632 O O . VAL A 1 85 ? 3.698 -4.557 -8.281 1.00 97.56 85 VAL A O 1
ATOM 635 N N . ALA A 1 86 ? 4.023 -2.678 -7.095 1.00 98.06 86 ALA A N 1
ATOM 636 C CA . ALA A 1 86 ? 2.639 -2.567 -6.631 1.00 98.06 86 ALA A CA 1
ATOM 637 C C . ALA A 1 86 ? 1.630 -2.539 -7.793 1.00 98.06 86 ALA A C 1
ATOM 639 O O . ALA A 1 86 ? 0.597 -3.213 -7.745 1.00 98.06 86 ALA A O 1
ATOM 640 N N . THR A 1 87 ? 1.941 -1.791 -8.857 1.00 97.94 87 THR A N 1
ATOM 641 C CA . THR A 1 87 ? 1.109 -1.696 -10.065 1.00 97.94 87 THR A CA 1
ATOM 642 C C . THR A 1 87 ? 1.012 -3.034 -10.791 1.00 97.94 87 THR A C 1
ATOM 644 O O . THR A 1 87 ? -0.084 -3.456 -11.164 1.00 97.94 87 THR A O 1
ATOM 647 N N . GLU A 1 88 ? 2.142 -3.708 -10.989 1.00 97.56 88 GLU A N 1
ATOM 648 C CA . GLU A 1 88 ? 2.225 -4.933 -11.784 1.00 97.56 88 GLU A CA 1
ATOM 649 C C . GLU A 1 88 ? 1.599 -6.133 -11.063 1.00 97.56 88 GLU A C 1
ATOM 651 O O . GLU A 1 88 ? 0.820 -6.865 -11.675 1.00 97.56 88 GLU A O 1
ATOM 656 N N . VAL A 1 89 ? 1.814 -6.263 -9.748 1.00 97.56 89 VAL A N 1
ATOM 657 C CA . VAL A 1 89 ? 1.117 -7.257 -8.910 1.00 97.56 89 VAL A CA 1
ATOM 658 C C . VAL A 1 89 ? -0.391 -7.009 -8.916 1.00 97.56 89 VAL A C 1
ATOM 660 O O . VAL A 1 89 ? -1.179 -7.943 -9.069 1.00 97.56 89 VAL A O 1
ATOM 663 N N . SER A 1 90 ? -0.814 -5.745 -8.819 1.00 98.06 90 SER A N 1
ATOM 664 C CA . SER A 1 90 ? -2.236 -5.381 -8.871 1.00 98.06 90 SER A CA 1
ATOM 665 C C . SER A 1 90 ? -2.876 -5.704 -10.217 1.00 98.06 90 SER A C 1
ATOM 667 O O . SER A 1 90 ? -4.017 -6.167 -10.256 1.00 98.06 90 SER A O 1
ATOM 669 N N . ALA A 1 91 ? -2.145 -5.510 -11.316 1.00 97.00 91 ALA A N 1
ATOM 670 C CA . ALA A 1 91 ? -2.596 -5.905 -12.643 1.00 97.00 91 ALA A CA 1
ATOM 671 C C . ALA A 1 91 ? -2.705 -7.432 -12.769 1.00 97.00 91 ALA A C 1
ATOM 673 O O . ALA A 1 91 ? -3.698 -7.926 -13.298 1.00 97.00 91 ALA A O 1
ATOM 674 N N . ALA A 1 92 ? -1.727 -8.176 -12.247 1.00 96.25 92 ALA A N 1
ATOM 675 C CA . ALA A 1 92 ? -1.726 -9.637 -12.262 1.00 96.25 92 ALA A CA 1
ATOM 676 C C . ALA A 1 92 ? -2.856 -10.247 -11.415 1.00 96.25 92 ALA A C 1
ATOM 678 O O . ALA A 1 92 ? -3.409 -11.285 -11.768 1.00 96.25 92 ALA A O 1
ATOM 679 N N . ASN A 1 93 ? -3.246 -9.573 -10.330 1.00 95.94 93 ASN A N 1
ATOM 680 C CA . ASN A 1 93 ? -4.382 -9.958 -9.489 1.00 95.94 93 ASN A CA 1
ATOM 681 C C . ASN A 1 93 ? -5.734 -9.417 -9.997 1.00 95.94 93 ASN A C 1
ATOM 683 O O . ASN A 1 93 ? -6.727 -9.544 -9.286 1.00 95.94 93 ASN A O 1
ATOM 687 N N . ALA A 1 94 ? -5.782 -8.790 -11.181 1.00 95.62 94 ALA A N 1
ATOM 688 C CA . ALA A 1 94 ? -6.987 -8.173 -11.741 1.00 95.62 94 ALA A CA 1
ATOM 689 C C . ALA A 1 94 ? -7.688 -7.194 -10.771 1.00 95.62 94 ALA A C 1
ATOM 691 O O . ALA A 1 94 ? -8.912 -7.174 -10.673 1.00 95.62 94 ALA A O 1
ATOM 692 N N . CYS A 1 95 ? -6.913 -6.369 -10.054 1.00 96.94 95 CYS A N 1
ATOM 693 C CA . CYS A 1 95 ? -7.426 -5.381 -9.104 1.00 96.94 95 CYS A CA 1
ATOM 694 C C . CYS A 1 95 ? -7.416 -3.959 -9.710 1.00 96.94 95 CYS A C 1
ATOM 696 O O . CYS A 1 95 ? -6.424 -3.233 -9.554 1.00 96.94 95 CYS A O 1
ATOM 698 N N . PRO A 1 96 ? -8.492 -3.523 -10.401 1.00 95.19 96 PRO A N 1
ATOM 699 C CA . PRO A 1 96 ? -8.523 -2.241 -11.113 1.00 95.19 96 PRO A CA 1
ATOM 700 C C . PRO A 1 96 ? -8.346 -1.034 -10.185 1.00 95.19 96 PRO A C 1
ATOM 702 O O . PRO A 1 96 ? -7.616 -0.106 -10.529 1.00 95.19 96 PRO A O 1
ATOM 705 N N . TYR A 1 97 ? -8.915 -1.080 -8.975 1.00 93.94 97 TYR A N 1
ATOM 706 C CA . TYR A 1 97 ? -8.777 -0.010 -7.986 1.00 93.94 97 TYR A CA 1
ATOM 707 C C . TYR A 1 97 ? -7.301 0.268 -7.677 1.00 93.94 97 TYR A C 1
ATOM 709 O O . TYR A 1 97 ? -6.848 1.413 -7.715 1.00 93.94 97 TYR A O 1
ATOM 717 N N . CYS A 1 98 ? -6.535 -0.784 -7.368 1.00 96.56 98 CYS A N 1
ATOM 718 C CA . CYS A 1 98 ? -5.122 -0.645 -7.029 1.00 96.56 98 CYS A CA 1
ATOM 719 C C . CYS A 1 98 ? -4.301 -0.220 -8.251 1.00 96.56 98 CYS A C 1
ATOM 721 O O . CYS A 1 98 ? -3.459 0.667 -8.127 1.00 96.56 98 CYS A O 1
ATOM 723 N N . VAL A 1 99 ? -4.580 -0.771 -9.437 1.00 96.75 99 VAL A N 1
ATOM 724 C CA . VAL A 1 99 ? -3.916 -0.344 -10.681 1.00 96.75 99 VAL A CA 1
ATOM 725 C C . VAL A 1 99 ? -4.085 1.159 -10.910 1.00 96.75 99 VAL A C 1
ATOM 727 O O . VAL A 1 99 ? -3.099 1.842 -11.190 1.00 96.75 99 VAL A O 1
ATOM 730 N N . ASP A 1 100 ? -5.296 1.691 -10.747 1.00 93.62 100 ASP A N 1
ATOM 731 C CA . ASP A 1 100 ? -5.572 3.117 -10.930 1.00 93.62 100 ASP A CA 1
ATOM 732 C C . ASP A 1 100 ? -4.806 3.991 -9.924 1.00 93.62 100 ASP A C 1
ATOM 734 O O . ASP A 1 100 ? -4.183 4.983 -10.315 1.00 93.62 100 ASP A O 1
ATOM 738 N N . VAL A 1 101 ? -4.799 3.616 -8.639 1.00 92.31 101 VAL A N 1
ATOM 739 C CA . VAL A 1 101 ? -4.080 4.358 -7.585 1.00 92.31 101 VAL A CA 1
ATOM 740 C C . VAL A 1 101 ? -2.569 4.357 -7.821 1.00 92.31 101 VAL A C 1
ATOM 742 O O . VAL A 1 101 ? -1.934 5.417 -7.765 1.00 92.31 101 VAL A O 1
ATOM 745 N N . HIS A 1 102 ? -1.982 3.192 -8.098 1.00 95.31 102 HIS A N 1
ATOM 746 C CA . HIS A 1 102 ? -0.531 3.057 -8.221 1.00 95.31 102 HIS A CA 1
ATOM 747 C C . HIS A 1 102 ? -0.011 3.649 -9.533 1.00 95.31 102 HIS A C 1
ATOM 749 O O . HIS A 1 102 ? 0.983 4.374 -9.518 1.00 95.31 102 HIS A O 1
ATOM 755 N N . ARG A 1 103 ? -0.744 3.516 -10.648 1.00 93.81 103 ARG A N 1
ATOM 756 C CA . ARG A 1 103 ? -0.407 4.234 -11.891 1.00 93.81 103 ARG A CA 1
ATOM 757 C C . ARG A 1 103 ? -0.498 5.743 -11.729 1.00 93.81 103 ARG A C 1
ATOM 759 O O . ARG A 1 103 ? 0.397 6.459 -12.173 1.00 93.81 103 ARG A O 1
ATOM 766 N N . ALA A 1 104 ? -1.551 6.248 -11.085 1.00 90.69 104 ALA A N 1
ATOM 767 C CA . ALA A 1 104 ? -1.670 7.681 -10.838 1.00 90.69 104 ALA A CA 1
ATOM 768 C C . ALA A 1 104 ? -0.518 8.206 -9.962 1.00 90.69 104 ALA A C 1
ATOM 770 O O . ALA A 1 104 ? -0.006 9.298 -10.215 1.00 90.69 104 ALA A O 1
ATOM 771 N N . THR A 1 105 ? -0.079 7.415 -8.978 1.00 90.88 105 THR A N 1
ATOM 772 C CA . THR A 1 105 ? 1.080 7.730 -8.132 1.00 90.88 105 THR A CA 1
ATOM 773 C C . THR A 1 105 ? 2.391 7.707 -8.923 1.00 90.88 105 THR A C 1
ATOM 775 O O . THR A 1 105 ? 3.157 8.670 -8.839 1.00 90.88 105 THR A O 1
ATOM 778 N N . LEU A 1 106 ? 2.623 6.681 -9.754 1.00 91.62 106 LEU A N 1
ATOM 779 C CA . LEU A 1 106 ? 3.800 6.558 -10.627 1.00 91.62 106 LEU A CA 1
ATOM 780 C C . LEU A 1 106 ? 3.994 7.783 -11.521 1.00 91.62 106 LEU A C 1
ATOM 782 O O . LEU A 1 106 ? 5.093 8.329 -11.576 1.00 91.62 106 LEU A O 1
ATOM 786 N N . LEU A 1 107 ? 2.921 8.285 -12.139 1.00 87.88 107 LEU A N 1
ATOM 787 C CA . LEU A 1 107 ? 2.969 9.489 -12.980 1.00 87.88 107 LEU A CA 1
ATOM 788 C C . LEU A 1 107 ? 3.443 10.745 -12.217 1.00 87.88 107 LEU A C 1
ATOM 790 O O . LEU A 1 107 ? 3.903 11.715 -12.822 1.00 87.88 107 LEU A O 1
ATOM 794 N N . GLY A 1 108 ? 3.322 10.760 -10.886 1.00 85.75 108 GLY A N 1
ATOM 795 C CA . GLY A 1 108 ? 3.822 11.829 -10.018 1.00 85.75 108 GLY A CA 1
ATOM 796 C C . GLY A 1 108 ? 5.311 11.708 -9.656 1.00 85.75 108 GLY A C 1
ATOM 797 O O . GLY A 1 108 ? 5.914 12.686 -9.177 1.00 85.75 108 GLY A O 1
ATOM 798 N N . LEU A 1 109 ? 5.916 10.543 -9.888 1.00 89.94 109 LEU A N 1
ATOM 799 C CA . LEU A 1 109 ? 7.299 10.214 -9.554 1.00 89.94 109 LEU A CA 1
ATOM 800 C C . LEU A 1 109 ? 8.230 10.419 -10.758 1.00 89.94 109 LEU A C 1
ATOM 802 O O . LEU A 1 109 ? 7.847 10.288 -11.921 1.00 89.94 109 LEU A O 1
ATOM 806 N N . ARG A 1 110 ? 9.472 10.822 -10.472 1.00 90.06 110 ARG A N 1
ATOM 807 C CA . ARG A 1 110 ? 10.506 10.997 -11.504 1.00 90.06 110 ARG A CA 1
ATOM 808 C C . ARG A 1 110 ? 11.056 9.626 -11.905 1.00 90.06 110 ARG A C 1
ATOM 810 O O . ARG A 1 110 ? 11.214 8.780 -11.032 1.00 90.06 110 ARG A O 1
ATOM 817 N N . GLY A 1 111 ? 11.366 9.453 -13.191 1.00 90.25 111 GLY A N 1
ATOM 818 C CA . GLY A 1 111 ? 11.955 8.222 -13.727 1.00 90.25 111 GLY A CA 1
ATOM 819 C C . GLY A 1 111 ? 11.000 7.029 -13.773 1.00 90.25 111 GLY A C 1
ATOM 820 O O . GLY A 1 111 ? 11.464 5.904 -13.827 1.00 90.25 111 GLY A O 1
ATOM 821 N N . HIS A 1 112 ? 9.680 7.238 -13.716 1.00 89.44 112 HIS A N 1
ATOM 822 C CA . HIS A 1 112 ? 8.699 6.140 -13.758 1.00 89.44 112 HIS A CA 1
ATOM 823 C C . HIS A 1 112 ? 8.681 5.375 -15.093 1.00 89.44 112 HIS A C 1
ATOM 825 O O . HIS A 1 112 ? 8.094 4.302 -15.174 1.00 89.44 112 HIS A O 1
ATOM 831 N N . ASP A 1 113 ? 9.301 5.941 -16.121 1.00 89.75 113 ASP A N 1
ATOM 832 C CA . ASP A 1 113 ? 9.489 5.425 -17.473 1.00 89.75 113 ASP A CA 1
ATOM 833 C C . ASP A 1 113 ? 10.887 4.820 -17.696 1.00 89.75 113 ASP A C 1
ATOM 835 O O . ASP A 1 113 ? 11.235 4.474 -18.823 1.00 89.75 113 ASP A O 1
ATOM 839 N N . ASP A 1 114 ? 11.696 4.676 -16.639 1.00 94.56 114 ASP A N 1
ATOM 840 C CA . ASP A 1 114 ? 13.038 4.108 -16.740 1.00 94.56 114 ASP A CA 1
ATOM 841 C C . ASP A 1 114 ? 12.977 2.639 -17.213 1.00 94.56 114 ASP A C 1
ATOM 843 O O . ASP A 1 114 ? 12.416 1.781 -16.516 1.00 94.56 114 ASP A O 1
ATOM 847 N N . PRO A 1 115 ? 13.574 2.301 -18.374 1.00 93.94 115 PRO A N 1
ATOM 848 C CA . PRO A 1 115 ? 13.509 0.953 -18.936 1.00 93.94 115 PRO A CA 1
ATOM 849 C C . PRO A 1 115 ? 14.187 -0.098 -18.050 1.00 93.94 115 PRO A C 1
ATOM 851 O O . PRO A 1 115 ? 13.885 -1.286 -18.170 1.00 93.94 115 PRO A O 1
ATOM 854 N N . ARG A 1 116 ? 15.056 0.309 -17.112 1.00 93.56 116 ARG A N 1
ATOM 855 C CA . ARG A 1 116 ? 15.682 -0.596 -16.137 1.00 93.56 116 ARG A CA 1
ATOM 856 C C . ARG A 1 116 ? 14.668 -1.261 -15.207 1.00 93.56 116 ARG A C 1
ATOM 858 O O . ARG A 1 116 ? 14.995 -2.274 -14.597 1.00 93.56 116 ARG A O 1
ATOM 865 N N . TYR A 1 117 ? 13.444 -0.740 -15.107 1.00 93.81 117 TYR A N 1
ATOM 866 C CA . TYR A 1 117 ? 12.380 -1.366 -14.322 1.00 93.81 117 TYR A CA 1
ATOM 867 C C . TYR A 1 117 ? 11.659 -2.507 -15.056 1.00 93.81 117 TYR A C 1
ATOM 869 O O . TYR A 1 117 ? 10.868 -3.214 -14.435 1.00 93.81 117 TYR A O 1
ATOM 877 N N . ALA A 1 118 ? 11.933 -2.746 -16.344 1.00 93.81 118 ALA A N 1
ATOM 878 C CA . ALA A 1 118 ? 11.247 -3.790 -17.108 1.00 93.81 118 ALA A CA 1
ATOM 879 C C . ALA A 1 118 ? 11.424 -5.217 -16.535 1.00 93.81 118 ALA A C 1
ATOM 881 O O . ALA A 1 118 ? 10.415 -5.916 -16.418 1.00 93.81 118 ALA A O 1
ATOM 882 N N . PRO A 1 119 ? 12.627 -5.665 -16.107 1.00 93.75 119 PRO A N 1
ATOM 883 C CA . PRO A 1 119 ? 12.789 -7.006 -15.539 1.00 93.75 119 PRO A CA 1
ATOM 884 C C . PRO A 1 119 ? 12.001 -7.207 -14.239 1.00 93.75 119 PRO A C 1
ATOM 886 O O . PRO A 1 119 ? 11.326 -8.220 -14.069 1.00 93.75 119 PRO A O 1
ATOM 889 N N . VAL A 1 120 ? 12.030 -6.220 -13.338 1.00 95.00 120 VAL A N 1
ATOM 890 C CA . VAL A 1 120 ? 11.280 -6.285 -12.074 1.00 95.00 120 VAL A CA 1
ATOM 891 C C . VAL A 1 120 ? 9.772 -6.177 -12.303 1.00 95.00 120 VAL A C 1
ATOM 893 O O . VAL A 1 120 ? 9.011 -6.868 -11.631 1.00 95.00 120 VAL A O 1
ATOM 896 N N . ALA A 1 121 ? 9.326 -5.381 -13.277 1.00 95.38 121 ALA A N 1
ATOM 897 C CA . ALA A 1 121 ? 7.921 -5.313 -13.669 1.00 95.38 121 ALA A CA 1
ATOM 898 C C . ALA A 1 121 ? 7.415 -6.666 -14.197 1.00 95.38 121 ALA A C 1
ATOM 900 O O . ALA A 1 121 ? 6.359 -7.138 -13.778 1.00 95.38 121 ALA A O 1
ATOM 901 N N . ALA A 1 122 ? 8.193 -7.320 -15.068 1.00 94.12 122 ALA A N 1
ATOM 902 C CA . ALA A 1 122 ? 7.868 -8.640 -15.602 1.00 94.12 122 ALA A CA 1
ATOM 903 C C . ALA A 1 122 ? 7.795 -9.703 -14.495 1.00 94.12 122 ALA A C 1
ATOM 905 O O . ALA A 1 122 ? 6.819 -10.454 -14.432 1.00 94.12 122 ALA A O 1
ATOM 906 N N . TRP A 1 123 ? 8.774 -9.712 -13.584 1.00 95.19 123 TRP A N 1
ATOM 907 C CA . TRP A 1 123 ? 8.751 -10.582 -12.410 1.00 95.19 123 TRP A CA 1
ATOM 908 C C . TRP A 1 123 ? 7.503 -10.335 -11.554 1.00 95.19 123 TRP A C 1
ATOM 910 O O . TRP A 1 123 ? 6.747 -11.271 -11.307 1.00 95.19 123 TRP A O 1
ATOM 920 N N . ALA A 1 124 ? 7.228 -9.085 -11.175 1.00 95.81 124 ALA A N 1
ATOM 921 C CA . ALA A 1 124 ? 6.078 -8.714 -10.351 1.00 95.81 124 ALA A CA 1
ATOM 922 C C . ALA A 1 124 ? 4.740 -9.108 -10.998 1.00 95.81 124 ALA A C 1
ATOM 924 O O . ALA A 1 124 ? 3.827 -9.581 -10.328 1.00 95.81 124 ALA A O 1
ATOM 925 N N . ARG A 1 125 ? 4.620 -8.973 -12.321 1.00 95.06 125 ARG A N 1
ATOM 926 C CA . ARG A 1 125 ? 3.442 -9.429 -13.066 1.00 95.06 125 ARG A CA 1
ATOM 927 C C . ARG A 1 125 ? 3.293 -10.954 -13.046 1.00 95.06 125 ARG A C 1
ATOM 929 O O . ARG A 1 125 ? 2.171 -11.455 -13.056 1.00 95.06 125 ARG A O 1
ATOM 936 N N . SER A 1 126 ? 4.402 -11.691 -13.023 1.00 94.06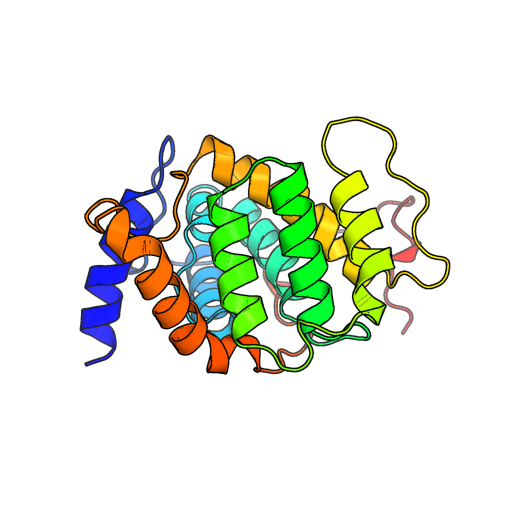 126 SER A N 1
ATOM 937 C CA . SER A 1 126 ? 4.403 -13.158 -13.007 1.00 94.06 126 SER A CA 1
ATOM 938 C C . SER A 1 126 ? 3.967 -13.766 -11.670 1.00 94.06 126 SER A C 1
ATOM 940 O O . SER A 1 126 ? 3.591 -14.934 -11.642 1.00 94.06 126 SER A O 1
ATOM 942 N N . THR A 1 127 ? 3.994 -13.002 -10.569 1.00 92.50 127 THR A N 1
ATOM 943 C CA . THR A 1 127 ? 3.649 -13.527 -9.236 1.00 92.50 127 THR A CA 1
ATOM 944 C C . THR A 1 127 ? 2.142 -13.719 -9.030 1.00 92.50 127 THR A C 1
ATOM 946 O O . THR A 1 127 ? 1.720 -14.323 -8.044 1.00 92.50 127 THR A O 1
ATOM 949 N N . GLY A 1 128 ? 1.304 -13.201 -9.935 1.00 85.31 128 GLY A N 1
ATOM 950 C CA . GLY A 1 128 ? -0.148 -13.395 -9.907 1.00 85.31 128 GLY A CA 1
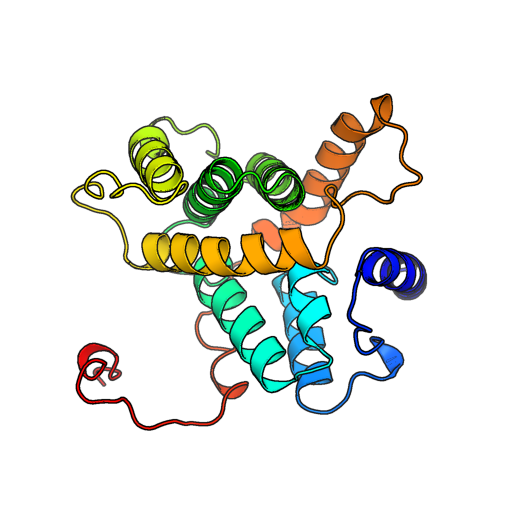ATOM 951 C C . GLY A 1 128 ? -0.620 -14.667 -10.623 1.00 85.31 128 GLY A C 1
ATOM 952 O O . GLY A 1 128 ? 0.108 -15.308 -11.374 1.00 85.31 128 GLY A O 1
ATOM 953 N N . GLY A 1 129 ? -1.890 -15.031 -10.415 1.00 73.19 129 GLY A N 1
ATOM 954 C CA . GLY A 1 129 ? -2.559 -16.073 -11.210 1.00 73.19 129 GLY A CA 1
ATOM 955 C C . GLY A 1 129 ? -2.298 -17.531 -10.804 1.00 73.19 129 GLY A C 1
ATOM 956 O O . GLY A 1 129 ? -2.648 -18.431 -11.561 1.00 73.19 129 GLY A O 1
ATOM 957 N N . GLY A 1 130 ? -1.705 -17.789 -9.632 1.00 67.75 130 GLY A N 1
ATOM 958 C CA . GLY A 1 130 ? -1.588 -19.141 -9.054 1.00 67.75 130 GLY A CA 1
ATOM 959 C C . GLY A 1 130 ? -0.601 -20.080 -9.760 1.00 67.75 130 GLY A C 1
ATOM 960 O O . GLY A 1 130 ? -0.513 -21.253 -9.406 1.00 67.75 130 GLY A O 1
ATOM 961 N N . ARG A 1 131 ? 0.146 -19.578 -10.747 1.00 69.94 131 ARG A N 1
ATOM 962 C CA . ARG A 1 131 ? 1.273 -20.281 -11.369 1.00 69.94 131 ARG A CA 1
ATOM 963 C C . ARG A 1 131 ? 2.548 -19.990 -10.581 1.00 69.94 131 ARG A C 1
ATOM 965 O O . ARG A 1 131 ? 2.626 -18.976 -9.890 1.00 69.94 131 ARG A O 1
ATOM 972 N N . ALA A 1 132 ? 3.547 -20.865 -10.700 1.00 70.81 132 ALA A N 1
ATOM 973 C CA . ALA A 1 132 ? 4.881 -20.558 -10.196 1.00 70.81 132 ALA A CA 1
ATOM 974 C C . ALA A 1 132 ? 5.368 -19.258 -10.856 1.00 70.81 132 ALA A C 1
ATOM 976 O O . ALA A 1 132 ? 5.350 -19.150 -12.086 1.00 70.81 132 ALA A O 1
ATOM 977 N N . ALA A 1 133 ? 5.741 -18.278 -10.032 1.00 74.75 133 ALA A N 1
ATOM 978 C CA . ALA A 1 133 ? 6.332 -17.037 -10.510 1.00 74.75 133 ALA A CA 1
ATOM 979 C C . ALA A 1 133 ? 7.602 -17.348 -11.311 1.00 74.75 133 ALA A C 1
ATOM 981 O O . ALA A 1 133 ? 8.271 -18.355 -11.059 1.00 74.75 133 ALA A O 1
ATOM 982 N N . THR A 1 134 ? 7.957 -16.478 -12.256 1.00 82.06 134 THR A N 1
ATOM 983 C CA . THR A 1 134 ? 9.289 -16.566 -12.859 1.00 82.06 134 THR A CA 1
ATOM 984 C C . THR A 1 134 ? 10.341 -16.300 -11.790 1.00 82.06 134 THR A C 1
ATOM 986 O O . THR A 1 134 ? 10.073 -15.618 -10.796 1.00 82.06 134 THR A O 1
ATOM 989 N N . GLU A 1 135 ? 11.550 -16.809 -12.007 1.00 82.75 135 GLU A N 1
ATOM 990 C CA . GLU A 1 135 ? 12.668 -16.551 -11.105 1.00 82.75 135 GLU A CA 1
ATOM 991 C C . GLU A 1 135 ? 12.862 -15.031 -10.911 1.00 82.75 135 GLU A C 1
ATOM 993 O O . GLU A 1 135 ? 12.767 -14.271 -11.887 1.00 82.75 135 GLU A O 1
ATOM 998 N N . PRO A 1 136 ? 13.046 -14.552 -9.665 1.00 84.75 136 PRO A N 1
ATOM 999 C CA . PRO A 1 136 ? 13.331 -13.146 -9.419 1.00 84.75 136 PRO A CA 1
ATOM 1000 C C . PRO A 1 136 ? 14.647 -12.739 -10.090 1.00 84.75 136 PRO A C 1
ATOM 1002 O O . PRO A 1 136 ? 15.563 -13.554 -10.203 1.00 84.75 136 PRO A O 1
ATOM 1005 N N . PRO A 1 137 ? 14.786 -11.474 -10.524 1.00 87.38 137 PRO A N 1
ATOM 1006 C CA . PRO A 1 137 ? 16.048 -11.011 -11.075 1.00 87.38 137 PRO A CA 1
ATOM 1007 C C . PRO A 1 137 ? 17.175 -11.140 -10.023 1.00 87.38 137 PRO A C 1
ATOM 1009 O O . PRO A 1 137 ? 16.911 -10.918 -8.839 1.00 87.38 137 PRO A O 1
ATOM 1012 N N . PRO A 1 138 ? 18.434 -11.424 -10.423 1.00 74.69 138 PRO A N 1
ATOM 1013 C CA . PRO A 1 138 ? 19.542 -11.768 -9.512 1.00 74.69 138 PRO A CA 1
ATOM 1014 C C . PRO A 1 138 ? 19.912 -10.730 -8.435 1.00 74.69 138 PRO A C 1
ATOM 1016 O O . PRO A 1 138 ? 20.717 -11.018 -7.558 1.00 74.69 138 PRO A O 1
ATOM 1019 N N . ALA A 1 139 ? 19.348 -9.522 -8.500 1.00 77.75 139 ALA A N 1
ATOM 1020 C CA . ALA A 1 139 ? 19.571 -8.424 -7.560 1.00 77.75 139 ALA A CA 1
ATOM 1021 C C . ALA A 1 139 ? 18.244 -7.826 -7.055 1.00 77.75 139 ALA A C 1
ATOM 1023 O O . ALA A 1 139 ? 18.126 -6.616 -6.872 1.00 77.75 139 ALA A O 1
ATOM 1024 N N . LEU A 1 140 ? 17.207 -8.655 -6.904 1.00 85.69 140 LEU A N 1
ATOM 1025 C CA . LEU A 1 140 ? 15.929 -8.198 -6.373 1.00 85.69 140 LEU A CA 1
ATOM 1026 C C . LEU A 1 140 ? 16.047 -7.889 -4.874 1.00 85.69 140 LEU A C 1
ATOM 1028 O O . LEU A 1 140 ? 16.259 -8.787 -4.061 1.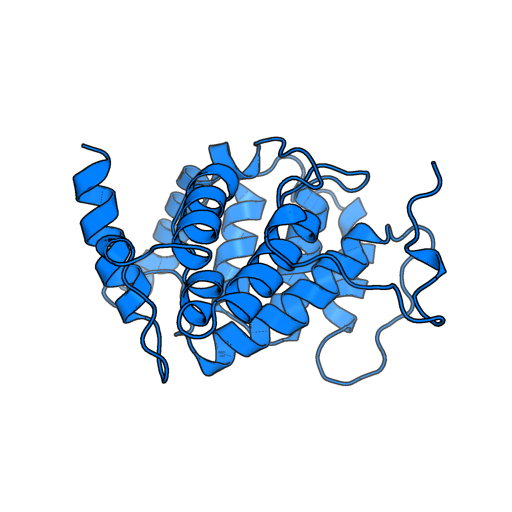00 85.69 140 LEU A O 1
ATOM 1032 N N . ASP A 1 141 ? 15.841 -6.627 -4.506 1.00 88.06 141 ASP A N 1
ATOM 1033 C CA . ASP A 1 141 ? 15.801 -6.219 -3.103 1.00 88.06 141 ASP A CA 1
ATOM 1034 C C . ASP A 1 141 ? 14.644 -6.900 -2.354 1.00 88.06 141 ASP A C 1
ATOM 1036 O O . ASP A 1 141 ? 13.504 -6.931 -2.830 1.00 88.06 141 ASP A O 1
ATOM 1040 N N . ALA A 1 142 ? 14.897 -7.360 -1.124 1.00 90.12 142 ALA A N 1
ATOM 1041 C CA . ALA A 1 142 ? 13.867 -7.939 -0.253 1.00 90.12 142 ALA A CA 1
ATOM 1042 C C . ALA A 1 142 ? 12.680 -6.980 -0.020 1.00 90.12 142 ALA A C 1
ATOM 1044 O O . ALA A 1 142 ? 11.542 -7.418 0.148 1.00 90.12 142 ALA A O 1
ATOM 1045 N N . GLU A 1 143 ? 12.920 -5.665 -0.082 1.00 93.31 143 GLU A N 1
ATOM 1046 C CA . GLU A 1 143 ? 11.871 -4.641 -0.032 1.00 93.31 143 GLU A CA 1
ATOM 1047 C C . GLU A 1 143 ? 10.843 -4.798 -1.163 1.00 93.31 143 GLU A C 1
ATOM 1049 O O . GLU A 1 143 ? 9.650 -4.603 -0.945 1.00 93.31 143 GLU A O 1
ATOM 1054 N N . LEU A 1 144 ? 11.275 -5.190 -2.364 1.00 96.06 144 LEU A N 1
ATOM 1055 C CA . LEU A 1 144 ? 10.390 -5.383 -3.514 1.00 96.06 144 LEU A CA 1
ATOM 1056 C C . LEU A 1 144 ? 9.548 -6.654 -3.366 1.00 96.06 144 LEU A C 1
ATOM 1058 O O . LEU A 1 144 ? 8.371 -6.659 -3.729 1.00 96.06 144 LEU A O 1
ATOM 1062 N N . VAL A 1 145 ? 10.104 -7.699 -2.747 1.00 94.44 145 VAL A N 1
ATOM 1063 C CA . VAL A 1 145 ? 9.340 -8.888 -2.336 1.00 94.44 145 VAL A CA 1
ATOM 1064 C C . VAL A 1 145 ? 8.295 -8.516 -1.284 1.00 94.44 145 VAL A C 1
ATOM 1066 O O . VAL A 1 145 ? 7.132 -8.899 -1.413 1.00 94.44 145 VAL A O 1
ATOM 1069 N N . ALA A 1 146 ? 8.663 -7.706 -0.287 1.00 95.56 146 ALA A N 1
ATOM 1070 C CA . ALA A 1 146 ? 7.731 -7.230 0.734 1.00 95.56 146 ALA A CA 1
ATOM 1071 C C . ALA A 1 146 ? 6.575 -6.412 0.130 1.00 95.56 146 ALA A C 1
ATOM 1073 O O . ALA A 1 146 ? 5.422 -6.577 0.540 1.00 95.56 146 ALA A O 1
ATOM 1074 N N . VAL A 1 147 ? 6.851 -5.575 -0.878 1.00 97.94 147 VAL A N 1
ATOM 1075 C CA . VAL A 1 147 ? 5.809 -4.870 -1.641 1.00 97.94 147 VAL A CA 1
ATOM 1076 C C . VAL A 1 147 ? 4.894 -5.870 -2.346 1.00 97.94 147 VAL A C 1
ATOM 1078 O O . VAL A 1 147 ? 3.676 -5.781 -2.198 1.00 97.94 147 VAL A O 1
ATOM 1081 N N . ALA A 1 148 ? 5.444 -6.851 -3.066 1.00 96.88 148 ALA A N 1
ATOM 1082 C CA . ALA A 1 148 ? 4.636 -7.839 -3.777 1.00 96.88 148 ALA A CA 1
ATOM 1083 C C . ALA A 1 148 ? 3.703 -8.620 -2.835 1.00 96.88 148 ALA A C 1
ATOM 1085 O O . ALA A 1 148 ? 2.500 -8.706 -3.086 1.00 96.88 148 ALA A O 1
ATOM 1086 N N . VAL A 1 149 ? 4.224 -9.114 -1.707 1.00 96.06 149 VAL A N 1
ATOM 1087 C CA . VAL A 1 149 ? 3.437 -9.812 -0.674 1.00 96.06 149 VAL A CA 1
ATOM 1088 C C . VAL A 1 149 ? 2.330 -8.912 -0.121 1.00 96.06 149 VAL A C 1
ATOM 1090 O O . VAL A 1 149 ? 1.168 -9.321 -0.050 1.00 96.06 149 VAL A O 1
ATOM 1093 N N . THR A 1 150 ? 2.665 -7.660 0.202 1.00 98.25 150 THR A N 1
ATOM 1094 C CA . THR A 1 150 ? 1.702 -6.674 0.709 1.00 98.25 150 THR A CA 1
ATOM 1095 C C . THR A 1 150 ? 0.566 -6.440 -0.286 1.00 98.25 150 THR A C 1
ATOM 1097 O O . THR A 1 150 ? -0.601 -6.39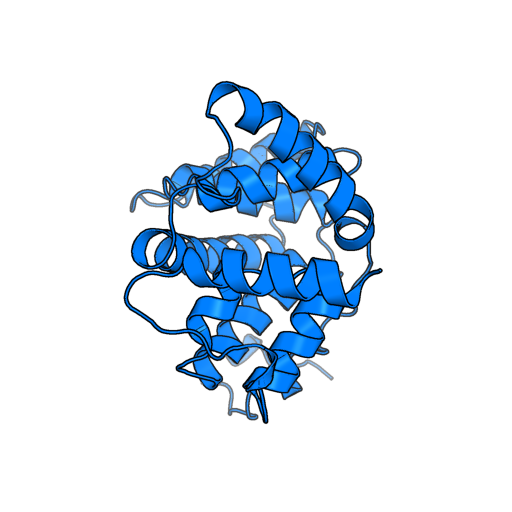6 0.108 1.00 98.25 150 THR A O 1
ATOM 1100 N N . PHE A 1 151 ? 0.867 -6.341 -1.584 1.00 98.06 151 PHE A N 1
ATOM 1101 C CA . PHE A 1 151 ? -0.157 -6.135 -2.607 1.00 98.06 151 PHE A CA 1
ATOM 1102 C C . PHE A 1 151 ? -0.951 -7.389 -2.940 1.00 98.06 151 PHE A C 1
ATOM 1104 O O . PHE A 1 151 ? -2.153 -7.276 -3.155 1.00 98.06 151 PHE A O 1
ATOM 1111 N N . HIS A 1 152 ? -0.377 -8.588 -2.850 1.00 97.44 152 HIS A N 1
ATOM 1112 C CA . HIS A 1 152 ? -1.184 -9.807 -2.881 1.00 97.44 152 HIS A CA 1
ATOM 1113 C C . HIS A 1 152 ? -2.236 -9.825 -1.762 1.00 97.44 152 HIS A C 1
ATOM 1115 O O . HIS A 1 152 ? -3.383 -10.203 -2.020 1.00 97.44 152 HIS A O 1
ATOM 1121 N N . TYR A 1 153 ? -1.890 -9.386 -0.551 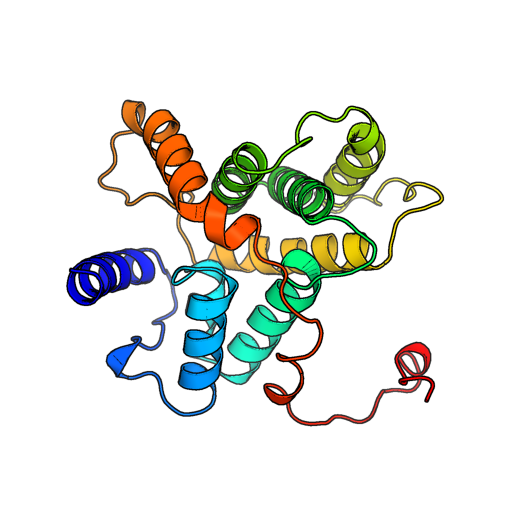1.00 97.88 153 TYR A N 1
ATOM 1122 C CA . TYR A 1 153 ? -2.859 -9.247 0.536 1.00 97.88 153 TYR A CA 1
ATOM 1123 C C . TYR A 1 153 ? -3.886 -8.138 0.250 1.00 97.88 153 TYR A C 1
ATOM 1125 O O . TYR A 1 153 ? -5.088 -8.404 0.173 1.00 97.88 153 TYR A O 1
ATOM 1133 N N . LEU A 1 154 ? -3.432 -6.900 0.024 1.00 97.94 154 LEU A N 1
ATOM 1134 C CA . LEU A 1 154 ? -4.329 -5.753 -0.136 1.00 97.94 154 LEU A CA 1
ATOM 1135 C C . LEU A 1 154 ? -5.237 -5.882 -1.359 1.00 97.94 154 LEU A C 1
ATOM 1137 O O . LEU A 1 154 ? -6.402 -5.514 -1.272 1.00 97.94 154 LEU A O 1
ATOM 1141 N N . ASN A 1 155 ? -4.766 -6.438 -2.478 1.00 97.75 155 ASN A N 1
ATOM 1142 C CA . ASN A 1 155 ? -5.612 -6.641 -3.654 1.00 97.75 155 ASN A CA 1
ATOM 1143 C C . ASN A 1 155 ? -6.805 -7.557 -3.353 1.00 97.75 155 ASN A C 1
ATOM 1145 O O . ASN A 1 155 ? -7.895 -7.285 -3.844 1.00 97.75 155 ASN A O 1
ATOM 1149 N N . ARG A 1 156 ? -6.634 -8.596 -2.523 1.00 96.69 156 ARG A N 1
ATOM 1150 C CA . ARG A 1 156 ? -7.735 -9.485 -2.111 1.00 96.69 156 ARG A CA 1
ATOM 1151 C C . ARG A 1 156 ? -8.733 -8.754 -1.220 1.00 96.69 156 ARG A C 1
ATOM 1153 O O . ARG A 1 156 ? -9.936 -8.855 -1.445 1.00 96.69 156 ARG A O 1
ATOM 1160 N N . MET A 1 157 ? -8.238 -7.960 -0.270 1.00 97.69 157 MET A N 1
ATOM 1161 C CA . MET A 1 157 ? -9.097 -7.127 0.577 1.00 97.69 157 MET A CA 1
ATOM 1162 C C . MET A 1 157 ? -9.887 -6.112 -0.256 1.00 97.69 157 MET A C 1
ATOM 1164 O O . MET A 1 157 ? -11.090 -5.955 -0.075 1.00 97.69 157 MET A O 1
ATOM 1168 N N . VAL A 1 158 ? -9.239 -5.466 -1.223 1.00 96.62 158 VAL A N 1
ATOM 1169 C CA . VAL A 1 158 ? -9.885 -4.514 -2.132 1.00 96.62 158 VAL A CA 1
ATOM 1170 C C . VAL A 1 158 ? -10.916 -5.208 -3.023 1.00 96.62 158 VAL A C 1
ATOM 1172 O O . VAL A 1 158 ? -12.039 -4.726 -3.114 1.00 96.62 158 VAL A O 1
ATOM 1175 N N . ALA A 1 159 ? -10.585 -6.357 -3.618 1.00 94.69 159 ALA A N 1
ATOM 1176 C CA . ALA A 1 159 ? -11.498 -7.096 -4.490 1.00 94.69 159 ALA A CA 1
ATOM 1177 C C . ALA A 1 159 ? -12.787 -7.529 -3.769 1.00 94.69 159 ALA A C 1
ATOM 1179 O O . ALA A 1 159 ? -13.876 -7.440 -4.335 1.00 94.69 159 ALA A O 1
ATOM 1180 N N . VAL A 1 160 ? -12.682 -7.957 -2.507 1.00 95.94 160 VAL A N 1
ATOM 1181 C CA . VAL A 1 160 ? -13.844 -8.362 -1.703 1.00 95.94 160 VAL A CA 1
ATOM 1182 C C . VAL A 1 160 ? -14.619 -7.135 -1.212 1.00 95.94 160 VAL A C 1
ATOM 1184 O O . VAL A 1 160 ? -15.823 -7.010 -1.453 1.00 95.94 160 VAL A O 1
ATOM 1187 N N . PHE A 1 161 ? -13.937 -6.194 -0.557 1.00 96.12 161 PHE A N 1
ATOM 1188 C CA . PHE A 1 161 ? -14.591 -5.171 0.259 1.00 96.12 161 PHE A CA 1
ATOM 1189 C C . PHE A 1 161 ? -14.769 -3.811 -0.427 1.00 96.12 161 PHE A C 1
ATOM 1191 O O . PHE A 1 161 ? -15.473 -2.982 0.135 1.00 96.12 161 PHE A O 1
ATOM 1198 N N . LEU A 1 162 ? -14.195 -3.544 -1.605 1.00 93.31 162 LEU A N 1
ATOM 1199 C CA . LEU A 1 162 ? -14.309 -2.245 -2.291 1.00 93.31 162 LEU A CA 1
ATOM 1200 C C . LEU A 1 162 ? -14.831 -2.372 -3.728 1.00 93.31 162 LEU A C 1
ATOM 1202 O O . LEU A 1 162 ? -14.800 -3.436 -4.340 1.00 93.31 162 LEU A O 1
ATOM 1206 N N . GLY A 1 163 ? -15.302 -1.256 -4.286 1.00 89.19 163 GLY A N 1
ATOM 1207 C CA . GLY A 1 163 ? -15.576 -1.143 -5.720 1.00 89.19 163 GLY A CA 1
ATOM 1208 C C . GLY A 1 163 ? -14.306 -1.057 -6.577 1.00 89.19 163 GLY A C 1
ATOM 1209 O O . GLY A 1 163 ? -13.205 -0.841 -6.080 1.00 89.19 163 GLY A O 1
ATOM 1210 N N . ASP A 1 164 ? -14.479 -1.145 -7.895 1.00 88.62 164 ASP A N 1
ATOM 1211 C CA . ASP A 1 164 ? -13.374 -1.244 -8.863 1.00 88.62 164 ASP A CA 1
ATOM 1212 C C . ASP A 1 164 ? -12.571 0.048 -9.079 1.00 88.62 164 ASP A C 1
ATOM 1214 O O . ASP A 1 164 ? -11.611 0.057 -9.844 1.00 88.62 164 ASP A O 1
ATOM 1218 N N . SER A 1 165 ? -12.976 1.164 -8.475 1.00 87.94 165 SER A N 1
ATOM 1219 C CA . SER A 1 165 ? -12.438 2.492 -8.774 1.00 87.94 165 SER A CA 1
ATOM 1220 C C . SER A 1 165 ? -12.176 3.277 -7.492 1.00 87.94 165 SER A C 1
ATOM 1222 O O . SER A 1 165 ? -13.067 3.333 -6.647 1.00 87.94 165 SER A O 1
ATOM 1224 N N . PRO A 1 166 ? -11.022 3.964 -7.372 1.00 86.00 166 PRO A N 1
ATOM 1225 C CA . PRO A 1 166 ? -10.761 4.885 -6.265 1.00 86.00 166 PRO A CA 1
ATOM 1226 C C . PRO A 1 166 ? -11.553 6.189 -6.383 1.00 86.00 166 PRO A C 1
ATOM 1228 O O . PRO A 1 166 ? -11.693 6.937 -5.414 1.00 86.00 166 PRO A O 1
ATOM 1231 N N . LEU A 1 167 ? -12.062 6.491 -7.580 1.00 84.94 167 LEU A N 1
ATOM 1232 C CA . LEU A 1 167 ? -12.913 7.647 -7.809 1.00 84.94 167 LEU A CA 1
ATOM 1233 C C . LEU A 1 167 ? -14.343 7.371 -7.332 1.00 84.94 167 LEU A C 1
ATOM 1235 O O . LEU A 1 167 ? -14.827 6.250 -7.524 1.00 84.94 167 LEU A O 1
ATOM 1239 N N . PRO A 1 168 ? -15.038 8.395 -6.802 1.00 78.38 168 PRO A N 1
ATOM 1240 C CA . PRO A 1 168 ? -16.443 8.287 -6.438 1.00 78.38 168 PRO A CA 1
ATOM 1241 C C . PRO A 1 168 ? -17.309 7.789 -7.610 1.00 78.38 168 PRO A C 1
ATOM 1243 O O . PRO A 1 168 ? -17.030 8.137 -8.767 1.00 78.38 168 PRO A O 1
ATOM 1246 N N . PRO A 1 169 ? -18.358 6.990 -7.343 1.00 76.56 169 PRO A N 1
ATOM 1247 C CA . PRO A 1 169 ? -19.214 6.425 -8.387 1.00 76.56 169 PRO A CA 1
ATOM 1248 C C . PRO A 1 169 ? -19.930 7.496 -9.224 1.00 76.56 169 PRO A C 1
ATOM 1250 O O . PRO A 1 169 ? -20.269 7.239 -10.378 1.00 76.56 169 PRO A O 1
ATOM 1253 N N . GLU A 1 170 ? -20.094 8.708 -8.688 1.00 81.44 170 GLU A N 1
ATOM 1254 C CA . GLU A 1 170 ? -20.703 9.856 -9.362 1.00 81.44 170 GLU A CA 1
ATOM 1255 C C . GLU A 1 170 ? -19.835 10.400 -10.510 1.00 81.44 170 GLU A C 1
ATOM 1257 O O . GLU A 1 170 ? -20.330 11.143 -11.358 1.00 81.44 170 GLU A O 1
ATOM 1262 N N . VAL A 1 171 ? -18.543 10.046 -10.571 1.00 83.19 171 VAL A N 1
ATOM 1263 C CA . VAL A 1 171 ? -17.640 10.513 -11.630 1.00 83.19 171 VAL A CA 1
ATOM 1264 C C . VAL A 1 171 ? -17.958 9.800 -12.956 1.00 83.19 171 VAL A C 1
ATOM 1266 O O . VAL A 1 171 ? -17.759 8.582 -13.071 1.00 83.19 171 VAL A O 1
ATOM 1269 N N . PRO A 1 172 ? -18.365 10.534 -14.017 1.00 86.94 172 PRO A N 1
ATOM 1270 C CA . PRO A 1 172 ? -18.705 9.935 -15.306 1.00 86.94 172 PRO A CA 1
ATOM 1271 C C . PRO A 1 172 ? -17.524 9.185 -15.930 1.00 86.94 172 PRO A C 1
ATOM 1273 O O . PRO A 1 172 ? -16.388 9.656 -15.875 1.00 86.94 172 PRO A O 1
ATOM 1276 N N . ARG A 1 173 ? -17.786 8.064 -16.623 1.00 84.69 173 ARG A N 1
ATOM 1277 C CA . ARG A 1 173 ? -16.740 7.209 -17.235 1.00 84.69 173 ARG A CA 1
ATOM 1278 C C . ARG A 1 173 ? -15.747 8.002 -18.097 1.00 84.69 173 ARG A C 1
ATOM 1280 O O . ARG A 1 173 ? -14.543 7.840 -17.934 1.00 84.69 173 ARG A O 1
ATOM 1287 N N . ARG A 1 174 ? -16.242 8.928 -18.931 1.00 88.62 174 ARG A N 1
ATOM 1288 C CA . ARG A 1 174 ? -15.418 9.808 -19.789 1.00 88.62 174 ARG A CA 1
ATOM 1289 C C . ARG A 1 174 ? -14.462 10.730 -19.019 1.00 88.62 174 ARG A C 1
ATOM 1291 O O . ARG A 1 174 ? -13.448 11.152 -19.560 1.00 88.62 174 ARG A O 1
ATOM 1298 N N . ALA A 1 175 ? -14.780 11.045 -17.765 1.00 88.88 175 ALA A N 1
ATOM 1299 C CA . ALA A 1 175 ? -14.005 11.947 -16.919 1.00 88.88 175 ALA A CA 1
ATOM 1300 C C . ALA A 1 175 ? -13.011 11.212 -16.000 1.00 88.88 175 ALA A C 1
ATOM 1302 O O . ALA A 1 175 ? -12.178 11.867 -15.375 1.00 88.88 175 ALA A O 1
ATOM 1303 N N . ARG A 1 176 ? -13.042 9.870 -15.941 1.00 85.12 176 ARG A N 1
ATOM 1304 C CA . ARG A 1 176 ? -12.191 9.082 -15.032 1.00 85.12 176 ARG A CA 1
ATOM 1305 C C . ARG A 1 176 ? -10.698 9.270 -15.295 1.00 85.12 176 ARG A C 1
ATOM 1307 O O . ARG A 1 176 ? -9.956 9.559 -14.366 1.00 85.12 176 ARG A O 1
ATOM 1314 N N . GLY A 1 177 ? -10.259 9.197 -16.553 1.00 87.06 177 GLY A N 1
ATOM 1315 C CA . GLY A 1 177 ? -8.850 9.407 -16.916 1.00 87.06 177 GLY A CA 1
ATOM 1316 C C . GLY A 1 177 ? -8.308 10.785 -16.491 1.00 87.06 177 GLY A C 1
ATOM 1317 O O . GLY A 1 177 ? -7.303 10.851 -15.781 1.00 87.06 177 GLY A O 1
ATOM 1318 N N . PRO A 1 178 ? -8.965 11.900 -16.873 1.00 89.31 178 PRO A N 1
ATOM 1319 C CA . PRO A 1 178 ? -8.631 13.228 -16.359 1.00 89.31 178 PRO A CA 1
ATOM 1320 C C . PRO A 1 178 ? -8.631 13.317 -14.825 1.00 89.31 178 PRO A C 1
ATOM 1322 O O . PRO A 1 178 ? -7.696 13.881 -14.258 1.00 89.31 178 PRO A O 1
ATOM 1325 N N . ALA A 1 179 ? -9.628 12.733 -14.155 1.00 87.88 179 ALA A N 1
ATOM 1326 C CA . ALA A 1 179 ? -9.728 12.747 -12.697 1.00 87.88 179 ALA A CA 1
ATOM 1327 C C . ALA A 1 179 ? -8.569 11.994 -12.020 1.00 87.88 179 ALA A C 1
ATOM 1329 O O . ALA A 1 179 ? -7.985 12.516 -11.073 1.00 87.88 179 ALA A O 1
ATOM 1330 N N . LEU A 1 180 ? -8.157 10.834 -12.543 1.00 86.56 180 LEU A N 1
ATOM 1331 C CA . LEU A 1 180 ? -6.991 10.091 -12.045 1.00 86.56 180 LEU A CA 1
ATOM 1332 C C . LEU A 1 180 ? -5.682 10.873 -12.215 1.00 86.56 180 LEU A C 1
ATOM 1334 O O . LEU A 1 180 ? -4.824 10.846 -11.336 1.00 86.56 180 LEU A O 1
ATOM 1338 N N . ARG A 1 181 ? -5.529 11.642 -13.302 1.00 86.81 181 ARG A N 1
ATOM 1339 C CA . ARG A 1 181 ? -4.365 12.535 -13.464 1.00 86.81 181 ARG A CA 1
ATOM 1340 C C . ARG A 1 181 ? -4.342 13.646 -12.417 1.00 86.81 181 ARG A C 1
ATOM 1342 O O . ARG A 1 181 ? -3.276 13.981 -11.903 1.00 86.81 181 ARG A O 1
ATOM 1349 N N . VAL A 1 182 ? -5.500 14.226 -12.100 1.00 86.75 182 VAL A N 1
ATOM 1350 C CA . VAL A 1 182 ? -5.620 15.225 -11.026 1.00 86.75 182 VAL A CA 1
ATOM 1351 C C . VAL A 1 182 ? -5.316 14.589 -9.671 1.00 86.75 182 VAL A C 1
ATOM 1353 O O . VAL A 1 182 ? -4.544 15.156 -8.901 1.00 86.75 182 VAL A O 1
ATOM 1356 N N . PHE A 1 183 ? -5.839 13.389 -9.414 1.00 83.94 183 PHE A N 1
ATOM 1357 C CA . PHE A 1 183 ? -5.535 12.609 -8.217 1.00 83.94 183 PHE A CA 1
ATOM 1358 C C . PHE A 1 183 ? -4.024 12.382 -8.053 1.00 83.94 183 PHE A C 1
ATOM 1360 O O . PHE A 1 183 ? -3.465 12.730 -7.015 1.00 83.94 183 PHE A O 1
ATOM 1367 N N . GLY A 1 184 ? -3.329 11.919 -9.097 1.00 84.06 184 GLY A N 1
ATOM 1368 C CA . GLY A 1 184 ? -1.873 11.734 -9.065 1.00 84.06 184 GLY A CA 1
ATOM 1369 C C . GLY A 1 184 ? -1.101 13.026 -8.769 1.00 84.06 184 GLY A C 1
ATOM 1370 O O . GLY A 1 184 ? -0.155 13.033 -7.979 1.00 84.06 184 GLY A O 1
ATOM 1371 N N . ARG A 1 185 ? -1.539 14.165 -9.326 1.00 85.06 185 ARG A N 1
ATOM 1372 C CA . ARG A 1 185 ? -0.954 15.484 -9.012 1.00 85.06 185 ARG A CA 1
ATOM 1373 C C . ARG A 1 185 ? -1.152 15.871 -7.547 1.00 85.06 185 ARG A C 1
ATOM 1375 O O . ARG A 1 185 ? -0.225 16.415 -6.953 1.00 85.06 185 ARG A O 1
ATOM 1382 N N . LEU A 1 186 ? -2.319 15.579 -6.973 1.00 83.50 186 LEU A N 1
ATOM 1383 C CA . LEU A 1 186 ? -2.615 15.837 -5.563 1.00 83.50 186 LEU A CA 1
ATOM 1384 C C . LEU A 1 186 ? -1.779 14.947 -4.631 1.00 83.50 186 LEU A C 1
ATOM 1386 O O . LEU A 1 186 ? -1.342 15.412 -3.583 1.00 83.50 186 LEU A O 1
ATOM 1390 N N . MET A 1 187 ? -1.516 13.697 -5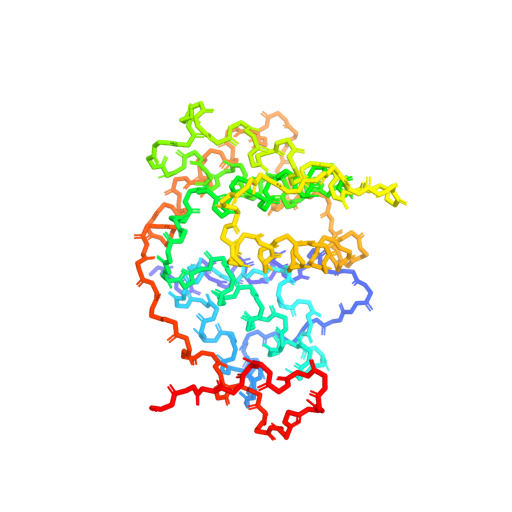.022 1.00 81.31 187 MET A N 1
ATOM 1391 C CA . MET A 1 187 ? -0.708 12.746 -4.244 1.00 81.31 187 MET A CA 1
ATOM 1392 C C . MET A 1 187 ? 0.798 12.991 -4.332 1.00 81.31 187 MET A C 1
ATOM 1394 O O . MET A 1 187 ? 1.552 12.527 -3.480 1.00 81.31 187 MET A O 1
ATOM 1398 N N . ARG A 1 188 ? 1.260 13.765 -5.319 1.00 85.25 188 ARG A N 1
ATOM 1399 C CA . ARG A 1 188 ? 2.685 14.008 -5.581 1.00 85.25 188 ARG A CA 1
ATOM 1400 C C . ARG A 1 188 ? 3.511 14.456 -4.359 1.00 85.25 188 ARG A C 1
ATOM 1402 O O . ARG A 1 188 ? 4.625 13.951 -4.233 1.00 85.25 188 ARG A O 1
ATOM 1409 N N . PRO A 1 189 ? 3.056 15.371 -3.475 1.00 85.50 189 PRO A N 1
ATOM 1410 C CA . PRO A 1 189 ? 3.830 15.746 -2.290 1.00 85.50 189 PRO A CA 1
ATOM 1411 C C . PRO A 1 189 ? 4.019 14.577 -1.317 1.00 85.50 189 PRO A C 1
ATOM 1413 O O . PRO A 1 189 ? 5.131 14.356 -0.850 1.00 85.50 189 PRO A O 1
ATOM 1416 N N . ALA A 1 190 ? 2.960 13.799 -1.065 1.00 84.06 190 ALA A N 1
ATOM 1417 C CA . ALA A 1 190 ? 3.021 12.621 -0.202 1.00 84.06 190 ALA A CA 1
ATOM 1418 C C . ALA A 1 190 ? 3.888 11.515 -0.825 1.00 84.06 190 ALA A C 1
ATOM 1420 O O . ALA A 1 190 ? 4.754 10.961 -0.158 1.00 84.06 190 ALA A O 1
ATOM 1421 N N . ALA A 1 191 ? 3.744 11.268 -2.130 1.00 84.69 191 ALA A N 1
ATOM 1422 C CA . ALA A 1 191 ? 4.516 10.261 -2.858 1.00 84.69 191 ALA A CA 1
ATOM 1423 C C . ALA A 1 191 ? 6.033 10.535 -2.874 1.00 84.69 191 ALA A C 1
ATOM 1425 O O . ALA A 1 191 ? 6.827 9.611 -3.014 1.00 84.69 191 ALA A O 1
ATOM 1426 N N . ARG A 1 192 ? 6.446 11.803 -2.752 1.00 86.44 192 ARG A N 1
ATOM 1427 C CA . ARG A 1 192 ? 7.861 12.221 -2.740 1.00 86.44 192 ARG A CA 1
ATOM 1428 C C . ARG A 1 192 ? 8.441 12.373 -1.340 1.00 86.44 192 ARG A C 1
ATOM 1430 O O . ARG A 1 192 ? 9.612 12.721 -1.209 1.00 86.44 192 ARG A O 1
ATOM 1437 N N . ARG A 1 193 ? 7.625 12.182 -0.306 1.00 87.56 193 ARG A N 1
ATOM 1438 C CA . ARG A 1 193 ? 8.059 12.312 1.077 1.00 87.56 193 ARG A CA 1
ATOM 1439 C C . ARG A 1 193 ? 8.948 11.130 1.446 1.00 87.56 193 ARG A C 1
ATOM 1441 O O . ARG A 1 193 ? 8.585 9.983 1.211 1.00 87.56 193 ARG A O 1
ATOM 1448 N N . THR A 1 194 ? 10.070 11.418 2.094 1.00 88.06 194 THR A N 1
ATOM 1449 C CA . THR A 1 194 ? 10.858 10.391 2.776 1.00 88.06 194 THR A CA 1
ATOM 1450 C C . THR A 1 194 ? 10.217 10.097 4.123 1.00 88.06 194 THR A C 1
ATOM 1452 O O . THR A 1 194 ? 10.018 11.003 4.935 1.00 88.06 194 THR A O 1
ATOM 1455 N N . ILE A 1 195 ? 9.874 8.833 4.346 1.00 93.50 195 ILE A N 1
ATOM 1456 C CA . ILE A 1 195 ? 9.260 8.356 5.583 1.00 93.50 195 ILE A CA 1
ATOM 1457 C C . ILE A 1 195 ? 10.293 7.483 6.301 1.00 93.50 195 ILE A C 1
ATOM 1459 O O . ILE A 1 195 ? 10.821 6.561 5.678 1.00 93.50 195 ILE A O 1
ATOM 1463 N N . PRO A 1 196 ? 10.636 7.766 7.568 1.00 93.50 196 PRO A N 1
ATOM 1464 C CA . PRO A 1 196 ? 11.606 6.956 8.291 1.00 93.50 196 PRO A CA 1
ATOM 1465 C C . PRO A 1 196 ? 11.038 5.551 8.567 1.00 93.50 196 PRO A C 1
ATOM 1467 O O . PRO A 1 196 ? 9.865 5.423 8.961 1.00 93.50 196 PRO A O 1
ATOM 1470 N N . PRO A 1 197 ? 11.847 4.495 8.365 1.00 93.81 197 PRO A N 1
ATOM 1471 C CA . PRO A 1 197 ? 11.424 3.132 8.640 1.00 93.81 197 PRO A CA 1
ATOM 1472 C C . PRO A 1 197 ? 11.195 2.914 10.138 1.00 93.81 197 PRO A C 1
ATOM 1474 O O . PRO A 1 197 ? 11.859 3.505 10.989 1.00 93.81 197 PRO A O 1
ATOM 1477 N N . GLY A 1 198 ? 10.255 2.033 10.461 1.00 93.38 198 GLY A N 1
ATOM 1478 C CA . GLY A 1 198 ? 10.080 1.488 11.804 1.00 93.38 198 GLY A CA 1
ATOM 1479 C C . GLY A 1 198 ? 9.157 2.259 12.755 1.00 93.38 198 GLY A C 1
ATOM 1480 O O . GLY A 1 198 ? 8.837 1.732 13.819 1.00 93.38 198 GLY A O 1
ATOM 1481 N N . GLU A 1 199 ? 8.657 3.451 12.409 1.00 94.19 199 GLU A N 1
ATOM 1482 C CA . GLU A 1 199 ? 7.728 4.176 13.302 1.00 94.19 199 GLU A CA 1
ATOM 1483 C C . GLU A 1 199 ? 6.368 3.476 13.465 1.00 94.19 199 GLU A C 1
ATOM 1485 O O . GLU A 1 199 ? 5.595 3.834 14.353 1.00 94.19 199 GLU A O 1
ATOM 1490 N N . SER A 1 200 ? 6.025 2.519 12.598 1.00 95.31 200 SER A N 1
ATOM 1491 C CA . SER A 1 200 ? 4.800 1.726 12.754 1.00 95.31 200 SER A CA 1
ATOM 1492 C C . SER A 1 200 ? 4.975 0.477 13.622 1.00 95.31 200 SER A C 1
ATOM 1494 O O . SER A 1 200 ? 3.972 -0.086 14.051 1.00 95.31 200 SER A O 1
ATOM 1496 N N . LEU A 1 201 ? 6.210 0.085 13.966 1.00 92.44 201 LEU A N 1
ATOM 1497 C CA . LEU A 1 201 ? 6.481 -1.112 14.776 1.00 92.44 201 LEU A CA 1
ATOM 1498 C C . LEU A 1 201 ? 5.767 -1.112 16.140 1.00 92.44 201 LEU A C 1
ATOM 1500 O O . LEU A 1 201 ? 5.219 -2.149 16.500 1.00 92.44 201 LEU A O 1
ATOM 1504 N N . PRO A 1 202 ? 5.671 0.014 16.882 1.00 94.19 202 PRO A N 1
ATOM 1505 C CA . PRO A 1 202 ? 4.962 0.041 18.166 1.00 94.19 202 PRO A CA 1
ATOM 1506 C C . PRO A 1 202 ? 3.433 -0.112 18.063 1.00 94.19 202 PRO A C 1
ATOM 1508 O O . PRO A 1 202 ? 2.742 -0.055 19.081 1.00 94.19 202 PRO A O 1
ATOM 1511 N N . LEU A 1 203 ? 2.864 -0.217 16.853 1.00 95.25 203 LEU A N 1
ATOM 1512 C CA . LEU A 1 203 ? 1.427 -0.440 16.672 1.00 95.25 203 LEU A CA 1
ATOM 1513 C C . LEU A 1 203 ? 1.013 -1.882 16.962 1.00 95.25 203 LEU A C 1
ATOM 1515 O O . LEU A 1 203 ? -0.148 -2.098 17.314 1.00 95.25 203 LEU A O 1
ATOM 1519 N N . LEU A 1 204 ? 1.936 -2.833 16.823 1.00 90.25 204 LEU A N 1
ATOM 1520 C CA . LEU A 1 204 ? 1.726 -4.229 17.178 1.00 90.25 204 LEU A CA 1
ATOM 1521 C C . LEU A 1 204 ? 2.448 -4.550 18.492 1.00 90.25 204 LEU A C 1
ATOM 1523 O O . LEU A 1 204 ? 3.484 -3.949 18.790 1.00 90.25 204 LEU A O 1
ATOM 1527 N N . PRO A 1 205 ? 1.895 -5.463 19.307 1.00 88.00 205 PRO A N 1
ATOM 1528 C CA . PRO A 1 205 ? 2.575 -5.918 20.508 1.00 88.00 205 PRO A CA 1
ATOM 1529 C C . PRO A 1 205 ? 3.900 -6.593 20.141 1.00 88.00 205 PRO A C 1
ATOM 1531 O O . PRO A 1 205 ? 4.030 -7.195 19.073 1.00 88.00 205 PRO A O 1
ATOM 1534 N N . ALA A 1 206 ? 4.874 -6.514 21.049 1.00 84.69 206 ALA A N 1
ATOM 1535 C CA . ALA A 1 206 ? 6.077 -7.323 20.933 1.00 84.69 206 ALA A CA 1
ATOM 1536 C C . ALA A 1 206 ? 5.683 -8.807 20.929 1.00 84.69 206 ALA A C 1
ATOM 1538 O O . ALA A 1 206 ? 4.839 -9.230 21.721 1.00 84.69 206 ALA A O 1
ATOM 1539 N N . ALA A 1 207 ? 6.289 -9.572 20.031 1.00 83.25 207 ALA A N 1
ATOM 1540 C CA . ALA A 1 207 ? 6.091 -11.006 19.919 1.00 83.25 207 ALA A CA 1
ATOM 1541 C C . ALA A 1 207 ? 7.454 -11.680 19.788 1.00 83.25 207 ALA A C 1
ATOM 1543 O O . ALA A 1 207 ? 8.354 -11.147 19.131 1.00 83.25 207 ALA A O 1
ATOM 1544 N N . ASP A 1 208 ? 7.590 -12.850 20.403 1.00 85.94 208 ASP A N 1
ATOM 1545 C CA . ASP A 1 208 ? 8.779 -13.669 20.232 1.00 85.94 208 ASP A CA 1
ATOM 1546 C C . ASP A 1 208 ? 8.853 -14.167 18.788 1.00 85.94 208 ASP A C 1
ATOM 1548 O O . ASP A 1 208 ? 7.862 -14.625 18.213 1.00 85.94 208 ASP A O 1
ATOM 1552 N N . LEU A 1 209 ? 10.040 -14.060 18.187 1.00 84.38 209 LEU A N 1
ATOM 1553 C CA . LEU A 1 209 ? 10.269 -14.578 16.843 1.00 84.38 209 LEU A CA 1
ATOM 1554 C C . LEU A 1 209 ? 10.261 -16.111 16.895 1.00 84.38 209 LEU A C 1
ATOM 1556 O O . LEU A 1 209 ? 11.085 -16.685 17.619 1.00 84.38 209 LEU A O 1
ATOM 1560 N N . PRO A 1 210 ? 9.389 -16.786 16.125 1.00 88.38 210 PRO A N 1
ATOM 1561 C CA . PRO A 1 210 ? 9.448 -18.234 16.018 1.00 88.38 210 PRO A CA 1
ATOM 1562 C C . PRO A 1 210 ? 10.782 -18.664 15.372 1.00 88.38 210 PRO A C 1
ATOM 1564 O O . PRO A 1 210 ? 11.432 -17.858 14.693 1.00 88.38 210 PRO A O 1
ATOM 1567 N N . PRO A 1 211 ? 11.241 -19.912 15.593 1.00 89.25 211 PRO A N 1
ATOM 1568 C CA . PRO A 1 211 ? 12.573 -20.350 15.165 1.00 89.25 211 PRO A CA 1
ATOM 1569 C C . PRO A 1 211 ? 12.853 -20.175 13.666 1.00 89.25 211 PRO A C 1
ATOM 1571 O O . PRO A 1 211 ? 13.968 -19.825 13.284 1.00 89.25 211 PRO A O 1
ATOM 1574 N N . ASP A 1 212 ? 11.843 -20.363 12.821 1.00 89.06 212 ASP A N 1
ATOM 1575 C CA . ASP A 1 212 ? 11.895 -20.188 11.366 1.00 89.06 212 ASP A CA 1
ATOM 1576 C C . ASP A 1 212 ? 12.014 -18.717 10.924 1.00 89.06 212 ASP A C 1
ATOM 1578 O O . ASP A 1 212 ? 12.442 -18.436 9.803 1.00 89.06 212 ASP A O 1
ATOM 1582 N N . LEU A 1 213 ? 11.713 -17.769 11.817 1.00 87.62 213 LEU A N 1
ATOM 1583 C CA . LEU A 1 213 ? 11.890 -16.327 11.624 1.00 87.62 213 LEU A CA 1
ATOM 1584 C C . LEU A 1 213 ? 13.063 -15.755 12.434 1.00 87.62 213 LEU A C 1
ATOM 1586 O O . LEU A 1 213 ? 13.208 -14.538 12.547 1.00 87.62 213 LEU A O 1
ATOM 1590 N N . ALA A 1 214 ? 13.946 -16.606 12.970 1.00 85.88 214 ALA A N 1
ATOM 1591 C CA . ALA A 1 214 ? 15.108 -16.170 13.747 1.00 85.88 214 ALA A CA 1
ATOM 1592 C C . ALA A 1 214 ? 16.054 -15.233 12.971 1.00 85.88 214 ALA A C 1
ATOM 1594 O O . ALA A 1 214 ? 16.752 -14.431 13.593 1.00 85.88 214 ALA A O 1
ATOM 1595 N N . TRP A 1 215 ? 16.050 -15.309 11.637 1.00 81.50 215 TRP A N 1
ATOM 1596 C CA . TRP A 1 215 ? 16.781 -14.411 10.737 1.00 81.50 215 TRP A CA 1
ATOM 1597 C C . TRP A 1 215 ? 16.289 -12.955 10.800 1.00 81.50 215 TRP A C 1
ATOM 1599 O O . TRP A 1 215 ? 17.016 -12.049 10.409 1.00 81.50 215 TRP A O 1
ATOM 1609 N N . GLY A 1 216 ? 15.079 -12.715 11.316 1.00 76.94 216 GLY A N 1
ATOM 1610 C CA . GLY A 1 216 ? 14.500 -11.385 11.507 1.00 76.94 216 GLY A CA 1
ATOM 1611 C C . GLY A 1 216 ? 14.939 -10.677 12.794 1.00 76.94 216 GLY A C 1
ATOM 1612 O O . GLY A 1 216 ? 14.473 -9.568 13.065 1.00 76.94 216 GLY A O 1
ATOM 1613 N N . ARG A 1 217 ? 15.809 -11.286 13.616 1.00 79.50 217 ARG A N 1
ATOM 1614 C CA . ARG A 1 217 ? 16.369 -10.608 14.794 1.00 79.50 217 ARG A CA 1
ATOM 1615 C C . ARG A 1 217 ? 17.183 -9.398 14.343 1.00 79.50 217 ARG A C 1
ATOM 1617 O O . ARG A 1 217 ? 18.024 -9.509 13.455 1.00 79.50 217 ARG A O 1
ATOM 1624 N N . ARG A 1 218 ? 16.974 -8.246 14.990 1.00 65.81 218 ARG A N 1
ATOM 1625 C CA . ARG A 1 218 ? 17.881 -7.103 14.828 1.00 65.81 218 ARG A CA 1
ATOM 1626 C C . ARG A 1 218 ? 19.268 -7.540 15.288 1.00 65.81 218 ARG A C 1
ATOM 1628 O O . ARG A 1 218 ? 19.446 -7.850 16.463 1.00 65.81 218 ARG A O 1
ATOM 1635 N N . VAL A 1 219 ? 20.219 -7.580 14.360 1.00 55.31 219 VAL A N 1
ATOM 1636 C CA . VAL A 1 219 ? 21.638 -7.638 14.709 1.00 55.31 219 VAL A CA 1
ATOM 1637 C C . VAL A 1 219 ? 21.960 -6.263 15.290 1.00 55.31 219 VAL A C 1
ATOM 1639 O O . VAL A 1 219 ? 21.835 -5.260 14.585 1.00 55.31 219 VAL A O 1
ATOM 1642 N N . VAL A 1 220 ? 22.208 -6.220 16.598 1.00 46.12 220 VAL A N 1
ATOM 1643 C CA . VAL A 1 220 ? 22.657 -5.016 17.314 1.00 46.12 220 VAL A CA 1
ATOM 1644 C C . VAL A 1 220 ? 24.146 -4.838 17.072 1.00 46.12 220 VAL A C 1
ATOM 1646 O O . VAL A 1 220 ? 24.857 -5.865 17.138 1.00 46.12 220 VAL A O 1
#

Secondary structure (DSSP, 8-state):
-HHHHHHHHHHHHHHTB-SS-PPPTTT--HHHHHHHHHHHHHHSS--HHHHTTTTSHHHHHHHHHHHIIIIIB-SSS-HHHHHHHHHHHHHHTT-HHHHHHHHHHHTTSTTTT-GGGHHHHHHHHHTSTTSPPPPPPTT--HHHHHHHHHHHHHHHHHHHHB-S-SS-TTS-GGGHHHHHHHHHHHHHHHHT--B-TTTTGGGS---PPPGGGGGGS---

Foldseek 3Di:
DVVVVQVVVQVLLQVQWPPARFQRQVRQDDLRVVLQVCCCVQQVHDHSLLRRCRVPSQVSLVLSLLCCQLQRADDPDDNLLLLLLQLLLLVLQVQQASVLQSVLQNVLDPCNVPCVSVLVSQQSNQVHDPDPGDDRDPPDDVSSVSSSVSSVVSSVSCVPTGDRHPDGPPQDPVCRVVVSNVVSVSSNVSSPDHDHHDPSVVSHDDDDQDPVRPVVDPPD

InterPro domains:
  IPR003779 Alkyl hydroperoxide reductase AhpD/CMD-like [PF02627] (60-133)
  IPR004675 Alkylhydroperoxidase AhpD core [TIGR00778] (78-124)
  IPR029032 AhpD-like [G3DSA:1.20.1290.10] (17-135)
  IPR029032 AhpD-like [SSF69118] (14-163)

Radius of gyration: 17.37 Å; chains: 1; bounding box: 43×46×41 Å